Protein AF-A0A9P4ITM5-F1 (afdb_monomer_lite)

Radius of gyration: 19.06 Å; chains: 1; bounding box: 45×44×50 Å

Sequence (297 aa):
MVTRDDIRAIITPAVLDSLFSIRFPCEPDQTPEWRSLSGSPSDANLRRLALPLLQQLSAFGPDPNIFPDLLTVLGSPDQGLFPRHAVALIFLLDQCPRYYYSEGTDARWVSAFFDPLVQRLLDHLLAQPAELQLLGHERWEGFSYSNFLYISSLILTAADHSEDVRRHLDLHDISQERRKEIHAATGIANPFASLIATEGEDPLTFSRWMRAGLPPVADIYEWAYLRLAIVDVHRPVLERFGRYPWRNGSLGRLNSLEEEQFLEESGHFGEVDGETARLIRSDVAEGQWTRLSLLAP

pLDDT: mean 91.0, std 10.02, range [33.72, 98.5]

Structure (mmCIF, N/CA/C/O backbone):
data_AF-A0A9P4ITM5-F1
#
_entry.id   AF-A0A9P4ITM5-F1
#
loop_
_atom_site.group_PDB
_atom_site.id
_atom_site.type_symbol
_atom_site.label_atom_id
_atom_site.label_alt_id
_atom_site.label_comp_id
_atom_site.label_asym_id
_atom_site.label_entity_id
_atom_site.label_seq_id
_atom_site.pdbx_PDB_ins_code
_atom_site.Cartn_x
_atom_site.Cartn_y
_atom_site.Cartn_z
_atom_site.occupancy
_atom_site.B_iso_or_equiv
_atom_site.auth_seq_id
_atom_site.auth_comp_id
_atom_site.auth_asym_id
_atom_site.auth_atom_id
_atom_site.pdbx_PDB_model_num
ATOM 1 N N . MET A 1 1 ? 23.008 -24.089 3.887 1.00 33.72 1 MET A N 1
ATOM 2 C CA . MET A 1 1 ? 22.545 -23.679 2.546 1.00 33.72 1 MET A CA 1
ATOM 3 C C . MET A 1 1 ? 21.038 -23.571 2.628 1.00 33.72 1 MET A C 1
ATOM 5 O O . MET A 1 1 ? 20.391 -24.603 2.704 1.00 33.72 1 MET A O 1
ATOM 9 N N . VAL A 1 2 ? 20.506 -22.353 2.732 1.00 36.97 2 VAL A N 1
ATOM 10 C CA . VAL A 1 2 ? 19.063 -22.106 2.610 1.00 36.97 2 VAL A CA 1
ATOM 11 C C . VAL A 1 2 ? 18.725 -22.401 1.149 1.00 36.97 2 VAL A C 1
ATOM 13 O O . VAL A 1 2 ? 19.300 -21.776 0.256 1.00 36.97 2 VAL A O 1
ATOM 16 N N . THR A 1 3 ? 17.937 -23.443 0.890 1.00 44.41 3 THR A N 1
ATOM 17 C CA . THR A 1 3 ? 17.411 -23.699 -0.454 1.00 44.41 3 THR A CA 1
ATOM 18 C C . THR A 1 3 ? 16.504 -22.534 -0.831 1.00 44.41 3 THR A C 1
ATOM 20 O O . THR A 1 3 ? 15.903 -21.906 0.037 1.00 44.41 3 THR A O 1
ATOM 23 N N . ARG A 1 4 ? 16.388 -22.243 -2.127 1.00 50.91 4 ARG A N 1
ATOM 24 C CA . ARG A 1 4 ? 15.504 -21.203 -2.683 1.00 50.91 4 ARG A CA 1
ATOM 25 C C . ARG A 1 4 ? 14.013 -21.392 -2.340 1.00 50.91 4 ARG A C 1
ATOM 27 O O . ARG A 1 4 ? 13.204 -20.592 -2.779 1.00 50.91 4 ARG A O 1
ATOM 34 N N . ASP A 1 5 ? 13.667 -22.415 -1.562 1.00 56.72 5 ASP A N 1
ATOM 35 C CA . ASP A 1 5 ? 12.339 -23.017 -1.541 1.00 56.72 5 ASP A CA 1
ATOM 36 C C . ASP A 1 5 ? 11.606 -22.866 -0.200 1.00 56.72 5 ASP A C 1
ATOM 38 O O . ASP A 1 5 ? 10.425 -23.193 -0.139 1.00 56.72 5 ASP A O 1
ATOM 42 N N . ASP A 1 6 ? 12.249 -22.377 0.872 1.00 77.50 6 ASP A N 1
ATOM 43 C CA . ASP A 1 6 ? 11.570 -22.234 2.170 1.00 77.50 6 ASP A CA 1
ATOM 44 C C . ASP A 1 6 ? 11.561 -20.793 2.683 1.00 77.50 6 ASP A C 1
ATOM 46 O O . ASP A 1 6 ? 12.459 -20.338 3.397 1.00 77.50 6 ASP A O 1
ATOM 50 N N . ILE A 1 7 ? 10.488 -20.077 2.348 1.00 90.19 7 ILE A N 1
ATOM 51 C CA . ILE A 1 7 ? 10.221 -18.732 2.857 1.00 90.19 7 ILE A CA 1
ATOM 52 C C . ILE A 1 7 ? 10.189 -18.677 4.393 1.00 90.19 7 ILE A C 1
ATOM 54 O O . ILE A 1 7 ? 10.534 -17.639 4.955 1.00 90.19 7 ILE A O 1
ATOM 58 N N . ARG A 1 8 ? 9.882 -19.776 5.097 1.00 91.44 8 ARG A N 1
ATOM 59 C CA . ARG A 1 8 ? 9.877 -19.814 6.572 1.00 91.44 8 ARG A CA 1
ATOM 60 C C . ARG A 1 8 ? 11.271 -19.665 7.173 1.00 91.44 8 ARG A C 1
ATOM 62 O O . ARG A 1 8 ? 11.396 -19.265 8.327 1.00 91.44 8 ARG A O 1
ATOM 69 N N . ALA A 1 9 ? 12.321 -19.966 6.407 1.00 90.50 9 ALA A N 1
ATOM 70 C CA . ALA A 1 9 ? 13.698 -19.716 6.824 1.00 90.50 9 ALA A CA 1
ATOM 71 C C . ALA A 1 9 ? 14.070 -18.223 6.753 1.00 90.50 9 ALA A C 1
ATOM 73 O O . ALA A 1 9 ? 14.986 -17.792 7.450 1.00 90.50 9 ALA A O 1
ATOM 74 N N . ILE A 1 10 ? 13.364 -17.444 5.923 1.00 93.12 10 ILE A N 1
ATOM 75 C CA . ILE A 1 10 ? 13.568 -15.998 5.751 1.00 93.12 10 ILE A CA 1
ATOM 76 C C . ILE A 1 10 ? 12.638 -15.230 6.698 1.00 93.12 10 ILE A C 1
ATOM 78 O O . ILE A 1 10 ? 13.079 -14.369 7.456 1.00 93.12 10 ILE A O 1
ATOM 82 N N . ILE A 1 11 ? 11.347 -15.563 6.672 1.00 95.75 11 ILE A N 1
ATOM 83 C CA . ILE A 1 11 ? 10.289 -14.915 7.443 1.00 95.75 11 ILE A CA 1
ATOM 84 C C . ILE A 1 11 ? 9.839 -15.868 8.548 1.00 95.75 11 ILE A C 1
ATOM 86 O O . ILE A 1 11 ? 9.076 -16.805 8.323 1.00 95.75 11 ILE A O 1
ATOM 90 N N . THR A 1 12 ? 10.330 -15.614 9.759 1.00 95.19 12 THR A N 1
ATOM 91 C CA . THR A 1 12 ? 9.960 -16.367 10.964 1.00 95.19 12 THR A CA 1
ATOM 92 C C . THR A 1 12 ? 8.922 -15.601 11.790 1.00 95.19 12 THR A C 1
ATOM 94 O O . THR A 1 12 ? 8.859 -14.373 11.688 1.00 95.19 12 THR A O 1
ATOM 97 N N . PRO A 1 13 ? 8.172 -16.270 12.686 1.00 94.44 13 PRO A N 1
ATOM 98 C CA . PRO A 1 13 ? 7.283 -15.583 13.626 1.00 94.44 13 PRO A CA 1
ATOM 99 C C . PRO A 1 13 ? 7.985 -14.481 14.432 1.00 94.44 13 PRO A C 1
ATOM 101 O O . PRO A 1 13 ? 7.462 -13.381 14.552 1.00 94.44 13 PRO A O 1
ATOM 104 N N . ALA A 1 14 ? 9.222 -14.721 14.883 1.00 95.25 14 ALA A N 1
ATOM 105 C CA . ALA A 1 14 ? 10.003 -13.728 15.625 1.00 95.25 14 ALA A CA 1
ATOM 106 C C . ALA A 1 14 ? 10.360 -12.484 14.783 1.00 95.25 14 ALA A C 1
ATOM 108 O O . ALA A 1 14 ? 10.422 -11.369 15.306 1.00 95.25 14 ALA A O 1
ATOM 109 N N . VAL A 1 15 ? 10.591 -12.663 13.476 1.00 95.75 15 VAL A N 1
ATOM 110 C CA . VAL A 1 15 ? 10.811 -11.551 12.536 1.00 95.75 15 VAL A CA 1
ATOM 111 C C . VAL A 1 15 ? 9.533 -10.734 12.367 1.00 95.75 15 VAL A C 1
ATOM 113 O O . VAL A 1 15 ? 9.596 -9.507 12.406 1.00 95.75 15 VAL A O 1
ATOM 116 N N . LEU A 1 16 ? 8.382 -11.397 12.224 1.00 96.00 16 LEU A N 1
ATOM 117 C CA . LEU A 1 16 ? 7.084 -10.731 12.104 1.00 96.00 16 LEU A CA 1
ATOM 118 C C . LEU A 1 16 ? 6.714 -9.976 13.386 1.00 96.00 16 LEU A C 1
ATOM 120 O O . LEU A 1 16 ? 6.288 -8.827 13.296 1.00 96.00 16 LEU A O 1
ATOM 124 N N . ASP A 1 17 ? 6.958 -10.559 14.562 1.00 93.69 17 ASP A N 1
ATOM 125 C CA . ASP A 1 17 ? 6.784 -9.872 15.848 1.00 93.69 17 ASP A CA 1
ATOM 126 C C . ASP A 1 17 ? 7.667 -8.621 15.932 1.00 93.69 17 ASP A C 1
ATOM 128 O O . ASP A 1 17 ? 7.187 -7.545 16.281 1.00 93.69 17 ASP A O 1
ATOM 132 N N . SER A 1 18 ? 8.941 -8.728 15.541 1.00 94.00 18 SER A N 1
ATOM 133 C CA . SER A 1 18 ? 9.874 -7.594 15.556 1.00 94.00 18 SER A CA 1
ATOM 134 C C . SER A 1 18 ? 9.448 -6.479 14.594 1.00 94.00 18 SER A C 1
ATOM 136 O O . SER A 1 18 ? 9.465 -5.308 14.968 1.00 94.00 18 SER A O 1
ATOM 138 N N . LEU A 1 19 ? 9.035 -6.823 13.368 1.00 93.25 19 LEU A N 1
ATOM 139 C CA . LEU A 1 19 ? 8.509 -5.862 12.391 1.00 93.25 19 LEU A CA 1
ATOM 140 C C . LEU A 1 19 ? 7.245 -5.175 12.910 1.00 93.25 19 LEU A C 1
ATOM 142 O O . LEU A 1 19 ? 7.120 -3.954 12.793 1.00 93.25 19 LEU A O 1
ATOM 146 N N . PHE A 1 20 ? 6.335 -5.947 13.513 1.00 91.50 20 PHE A N 1
ATOM 147 C CA . PHE A 1 20 ? 5.126 -5.406 14.116 1.00 91.50 20 PHE A CA 1
ATOM 148 C C . PHE A 1 20 ? 5.476 -4.426 15.240 1.00 91.50 20 PHE A C 1
ATOM 150 O O . PHE A 1 20 ? 5.041 -3.282 15.201 1.00 91.50 20 PHE A O 1
ATOM 157 N N . SER A 1 21 ? 6.320 -4.815 16.196 1.00 89.38 21 SER A N 1
ATOM 158 C CA . SER A 1 21 ? 6.706 -3.950 17.317 1.00 89.38 21 SER A CA 1
ATOM 159 C C . SER A 1 21 ? 7.432 -2.675 16.883 1.00 89.38 21 SER A C 1
ATOM 161 O O . SER A 1 21 ? 7.244 -1.635 17.505 1.00 89.38 21 SER A O 1
ATOM 163 N N . ILE A 1 22 ? 8.236 -2.722 15.815 1.00 86.88 22 ILE A N 1
ATOM 164 C CA . ILE A 1 22 ? 8.907 -1.530 15.276 1.00 86.88 22 ILE A CA 1
ATOM 165 C C . ILE A 1 22 ? 7.891 -0.563 14.654 1.00 86.88 22 ILE A C 1
ATOM 167 O O . ILE A 1 22 ? 7.964 0.642 14.884 1.00 86.88 22 ILE A O 1
ATOM 171 N N . ARG A 1 23 ? 6.939 -1.066 13.854 1.00 82.81 23 ARG A N 1
ATOM 172 C CA . ARG A 1 23 ? 5.987 -0.204 13.129 1.00 82.81 23 ARG A CA 1
ATOM 173 C C . ARG A 1 23 ? 4.777 0.220 13.966 1.00 82.81 23 ARG A C 1
ATOM 175 O O . ARG A 1 23 ? 4.198 1.282 13.718 1.00 82.81 23 ARG A O 1
ATOM 182 N N . PHE A 1 24 ? 4.414 -0.597 14.945 1.00 80.62 24 PHE A N 1
ATOM 183 C CA . PHE A 1 24 ? 3.277 -0.423 15.842 1.00 80.62 24 PHE A CA 1
ATOM 184 C C . PHE A 1 24 ? 3.758 -0.462 17.302 1.00 80.62 24 PHE A C 1
ATOM 186 O O . PHE A 1 24 ? 3.374 -1.360 18.049 1.00 80.62 24 PHE A O 1
ATOM 193 N N . PRO A 1 25 ? 4.616 0.490 17.727 1.00 67.50 25 PRO A N 1
ATOM 194 C CA . PRO A 1 25 ? 5.183 0.497 19.076 1.00 67.50 25 PRO A CA 1
ATOM 195 C C . PRO A 1 25 ? 4.186 0.964 20.145 1.00 67.50 25 PRO A C 1
ATOM 197 O O . PRO A 1 25 ? 4.530 1.004 21.323 1.00 67.50 25 PRO A O 1
ATOM 200 N N . CYS A 1 26 ? 2.983 1.387 19.745 1.00 66.00 26 CYS A N 1
ATOM 201 C CA . CYS A 1 26 ? 1.946 1.809 20.673 1.00 66.00 26 CYS A CA 1
ATOM 202 C C . CYS A 1 26 ? 1.328 0.590 21.351 1.00 66.00 26 CYS A C 1
ATOM 204 O O . CYS A 1 26 ? 1.018 -0.416 20.707 1.00 66.00 26 CYS A O 1
ATOM 206 N N . GLU A 1 27 ? 1.121 0.711 22.660 1.00 73.06 27 GLU A N 1
ATOM 207 C CA . GLU A 1 27 ? 0.335 -0.277 23.384 1.00 73.06 27 GLU A CA 1
ATOM 208 C C . GLU A 1 27 ? -1.082 -0.338 22.792 1.00 73.06 27 GLU A C 1
ATOM 210 O O . GLU A 1 27 ? -1.586 0.675 22.285 1.00 73.06 27 GLU A O 1
ATOM 215 N N . PRO A 1 28 ? -1.751 -1.502 22.843 1.00 75.69 28 PRO A N 1
ATOM 216 C CA . PRO A 1 28 ? -3.074 -1.674 22.255 1.00 75.69 28 PRO A CA 1
ATOM 217 C C . PRO A 1 28 ? -4.111 -0.627 22.696 1.00 75.69 28 PRO A C 1
ATOM 219 O O . PRO A 1 28 ? -5.009 -0.312 21.925 1.00 75.69 28 PRO A O 1
ATOM 222 N N . ASP A 1 29 ? -3.981 -0.015 23.870 1.00 73.00 29 ASP A N 1
ATOM 223 C CA . ASP A 1 29 ? -4.877 1.023 24.393 1.00 73.00 29 ASP A CA 1
ATOM 224 C C . ASP A 1 29 ? -4.442 2.471 24.082 1.00 73.00 29 ASP A C 1
ATOM 226 O O . ASP A 1 29 ? -5.226 3.408 24.256 1.00 73.00 29 ASP A O 1
ATOM 230 N N . GLN A 1 30 ? -3.223 2.681 23.585 1.00 76.69 30 GLN A N 1
ATOM 231 C CA . GLN A 1 30 ? -2.688 4.006 23.279 1.00 76.69 30 GLN A CA 1
ATOM 232 C C . GLN A 1 30 ? -3.152 4.505 21.910 1.00 76.69 30 GLN A C 1
ATOM 234 O O . GLN A 1 30 ? -3.325 3.743 20.966 1.00 76.69 30 GLN A O 1
ATOM 239 N N . THR A 1 31 ? -3.342 5.817 21.777 1.00 76.12 31 THR A N 1
ATOM 240 C CA . THR A 1 31 ? -3.615 6.414 20.463 1.00 76.12 31 THR A CA 1
ATOM 241 C C . THR A 1 31 ? -2.306 6.529 19.678 1.00 76.12 31 THR A C 1
ATOM 243 O O . THR A 1 31 ? -1.364 7.123 20.210 1.00 76.12 31 THR A O 1
ATOM 246 N N . PRO A 1 32 ? -2.227 6.015 18.434 1.00 78.62 32 PRO A N 1
ATOM 247 C CA . PRO A 1 32 ? -1.050 6.184 17.591 1.00 78.62 32 PRO A CA 1
ATOM 248 C C . PRO A 1 32 ? -0.672 7.655 17.432 1.00 78.62 32 PRO A C 1
ATOM 250 O O . PRO A 1 32 ? -1.536 8.524 17.276 1.00 78.62 32 PRO A O 1
ATOM 253 N N . GLU A 1 33 ? 0.627 7.943 17.401 1.00 75.88 33 GLU A N 1
ATOM 254 C CA . GLU A 1 33 ? 1.103 9.278 17.065 1.00 75.88 33 GLU A CA 1
ATOM 255 C C . GLU A 1 33 ? 0.886 9.534 15.565 1.00 75.88 33 GLU A C 1
ATOM 257 O O . GLU A 1 33 ? 1.721 9.218 14.725 1.00 75.88 33 GLU A O 1
ATOM 262 N N . TRP A 1 34 ? -0.258 10.120 15.212 1.00 65.00 34 TRP A N 1
ATOM 263 C CA . TRP A 1 34 ? -0.684 10.265 13.815 1.00 65.00 34 TRP A CA 1
ATOM 264 C C . TRP A 1 34 ? 0.307 11.046 12.929 1.00 65.00 34 TRP A C 1
ATOM 266 O O . TRP A 1 34 ? 0.383 10.814 11.722 1.00 65.00 34 TRP A O 1
ATOM 276 N N . ARG A 1 35 ? 1.106 11.943 13.526 1.00 59.81 35 ARG A N 1
ATOM 277 C CA . ARG A 1 35 ? 2.101 12.776 12.826 1.00 59.81 35 ARG A CA 1
ATOM 278 C C . ARG A 1 35 ? 3.305 11.991 12.311 1.00 59.81 35 ARG A C 1
ATOM 280 O O . ARG A 1 35 ? 3.923 12.423 11.343 1.00 59.81 35 ARG A O 1
ATOM 287 N N . SER A 1 36 ? 3.637 10.856 12.921 1.00 59.16 36 SER A N 1
ATOM 288 C CA . SER A 1 36 ? 4.754 10.004 12.494 1.00 59.16 36 SER A CA 1
ATOM 289 C C . SER A 1 36 ? 4.329 8.920 11.492 1.00 59.16 36 SER A C 1
ATOM 291 O O . SER A 1 36 ? 5.162 8.157 11.005 1.00 59.16 36 SER A O 1
ATOM 293 N N . LEU A 1 37 ? 3.043 8.866 11.115 1.00 59.66 37 LEU A N 1
ATOM 294 C CA . LEU A 1 37 ? 2.495 7.806 10.260 1.00 59.66 37 LEU A CA 1
ATOM 295 C C . LEU A 1 37 ? 2.725 8.012 8.758 1.00 59.66 37 LEU A C 1
ATOM 297 O O . LEU A 1 37 ? 2.672 7.030 8.018 1.00 59.66 37 LEU A O 1
ATOM 301 N N . SER A 1 38 ? 2.987 9.246 8.317 1.00 54.69 38 SER A N 1
ATOM 302 C CA . SER A 1 38 ? 3.183 9.621 6.907 1.00 54.69 38 SER A CA 1
ATOM 303 C C . SER A 1 38 ? 4.651 9.734 6.476 1.00 54.69 38 SER A C 1
ATOM 305 O O . SER A 1 38 ? 4.919 10.049 5.319 1.00 54.69 38 SER A O 1
ATOM 307 N N . GLY A 1 39 ? 5.605 9.519 7.387 1.00 57.72 39 GLY A N 1
ATOM 308 C CA . GLY A 1 39 ? 7.037 9.589 7.093 1.00 57.72 39 GLY A CA 1
ATOM 309 C C . GLY A 1 39 ? 7.653 8.222 6.803 1.00 57.72 39 GLY A C 1
ATOM 310 O O . GLY A 1 39 ? 7.243 7.218 7.384 1.00 57.72 39 GLY A O 1
ATOM 311 N N . SER A 1 40 ? 8.685 8.191 5.952 1.00 60.09 40 SER A N 1
ATOM 312 C CA . SER A 1 40 ? 9.623 7.064 5.947 1.00 60.09 40 SER A CA 1
ATOM 313 C C . SER A 1 40 ? 10.266 6.984 7.333 1.00 60.09 40 SER A C 1
ATOM 315 O O . SER A 1 40 ? 10.806 7.998 7.794 1.00 60.09 40 SER A O 1
ATOM 317 N N . PRO A 1 41 ? 10.210 5.839 8.032 1.00 60.00 41 PRO A N 1
ATOM 318 C CA . PRO A 1 41 ? 10.902 5.708 9.295 1.00 60.00 41 PRO A CA 1
ATOM 319 C C . PRO A 1 41 ? 12.396 5.914 9.038 1.00 60.00 41 PRO A C 1
ATOM 321 O O . PRO A 1 41 ? 13.040 5.094 8.385 1.00 60.00 41 PRO A O 1
ATOM 324 N N . SER A 1 42 ? 12.991 6.953 9.628 1.00 63.72 42 SER A N 1
ATOM 325 C CA . SER A 1 42 ? 14.452 7.060 9.783 1.00 63.72 42 SER A CA 1
ATOM 326 C C . SER A 1 42 ? 14.998 6.030 10.789 1.00 63.72 42 SER A C 1
ATOM 328 O O . SER A 1 42 ? 16.117 6.152 11.289 1.00 63.72 42 SER A O 1
ATOM 330 N N . ASP A 1 43 ? 14.198 5.006 11.092 1.00 78.88 43 ASP A N 1
ATOM 331 C CA . ASP A 1 43 ? 14.460 3.981 12.075 1.00 78.88 43 ASP A CA 1
ATOM 332 C C . ASP A 1 43 ? 15.540 3.024 11.559 1.00 78.88 43 ASP A C 1
ATOM 334 O O . ASP A 1 43 ? 15.320 2.163 10.700 1.00 78.88 43 ASP A O 1
ATOM 338 N N . ALA A 1 44 ? 16.738 3.176 12.119 1.00 86.50 44 ALA A N 1
ATOM 339 C CA . ALA A 1 44 ? 17.876 2.315 11.839 1.00 86.50 44 ALA A CA 1
ATOM 340 C C . ALA A 1 44 ? 17.612 0.839 12.195 1.00 86.50 44 ALA A C 1
ATOM 342 O O . ALA A 1 44 ? 18.226 -0.047 11.605 1.00 86.50 44 ALA A O 1
ATOM 343 N N . ASN A 1 45 ? 16.714 0.544 13.141 1.00 88.88 45 ASN A N 1
ATOM 344 C CA . ASN A 1 45 ? 16.328 -0.829 13.463 1.00 88.88 45 ASN A CA 1
ATOM 345 C C . ASN A 1 45 ? 15.426 -1.414 12.382 1.00 88.88 45 ASN A C 1
ATOM 347 O O . ASN A 1 45 ? 15.657 -2.556 11.980 1.00 88.88 45 ASN A O 1
ATOM 351 N N . LEU A 1 46 ? 14.464 -0.635 11.865 1.00 90.94 46 LEU A N 1
ATOM 352 C CA . LEU A 1 46 ? 13.654 -1.077 10.729 1.00 90.94 46 LEU A CA 1
ATOM 353 C C . LEU A 1 46 ? 14.546 -1.371 9.529 1.00 90.94 46 LEU A C 1
ATOM 355 O O . LEU A 1 46 ? 14.438 -2.439 8.937 1.00 90.94 46 LEU A O 1
ATOM 359 N N . ARG A 1 47 ? 15.462 -0.455 9.209 1.00 91.44 47 ARG A N 1
ATOM 360 C CA . ARG A 1 47 ? 16.392 -0.619 8.090 1.00 91.44 47 ARG A CA 1
ATOM 361 C C . ARG A 1 47 ? 17.242 -1.884 8.243 1.00 91.44 47 ARG A C 1
ATOM 363 O O . ARG A 1 47 ? 17.305 -2.691 7.313 1.00 91.44 47 ARG A O 1
ATOM 370 N N . ARG A 1 48 ? 17.816 -2.100 9.433 1.00 92.75 48 ARG A N 1
ATOM 371 C CA . ARG A 1 48 ? 18.641 -3.277 9.743 1.00 92.75 48 ARG A CA 1
ATOM 372 C C . ARG A 1 48 ? 17.873 -4.590 9.629 1.00 92.75 48 ARG A C 1
ATOM 374 O O . ARG A 1 48 ? 18.459 -5.598 9.243 1.00 92.75 48 ARG A O 1
ATOM 381 N N . LEU A 1 49 ? 16.588 -4.580 9.977 1.00 94.38 49 LEU A N 1
ATOM 382 C CA . LEU A 1 49 ? 15.734 -5.759 9.918 1.00 94.38 49 LEU A CA 1
ATOM 383 C C . LEU A 1 49 ? 15.187 -6.007 8.506 1.00 94.38 49 LEU A C 1
ATOM 385 O O . LEU A 1 49 ? 15.276 -7.124 8.010 1.00 94.38 49 LEU A O 1
ATOM 389 N N . ALA A 1 50 ? 14.638 -4.985 7.850 1.00 94.94 50 ALA A N 1
ATOM 390 C CA . ALA A 1 50 ? 13.900 -5.122 6.599 1.00 94.94 50 ALA A CA 1
ATOM 391 C C . ALA A 1 50 ? 14.811 -5.329 5.380 1.00 94.94 50 ALA A C 1
ATOM 393 O O . ALA A 1 50 ? 14.517 -6.194 4.558 1.00 94.94 50 ALA A O 1
ATOM 394 N N . LEU A 1 51 ? 15.927 -4.595 5.253 1.00 94.19 51 LEU A N 1
ATOM 395 C CA . LEU A 1 51 ? 16.773 -4.669 4.051 1.00 94.19 51 LEU A CA 1
ATOM 396 C C . LEU A 1 51 ? 17.282 -6.092 3.747 1.00 94.19 51 LEU A C 1
ATOM 398 O O . LEU A 1 51 ? 17.098 -6.543 2.612 1.00 94.19 51 LEU A O 1
ATOM 402 N N . PRO A 1 52 ? 17.850 -6.849 4.711 1.00 94.75 52 PRO A N 1
ATOM 403 C CA . PRO A 1 52 ? 18.290 -8.217 4.442 1.00 94.75 52 PRO A CA 1
ATOM 404 C C . PRO A 1 52 ? 17.142 -9.155 4.053 1.00 94.75 52 PRO A C 1
ATOM 406 O O . PRO A 1 52 ? 17.361 -10.106 3.303 1.00 94.75 52 PRO A O 1
ATOM 409 N N . LEU A 1 53 ? 15.927 -8.915 4.557 1.00 95.94 53 LEU A N 1
ATOM 410 C CA . LEU A 1 53 ? 14.746 -9.714 4.223 1.00 95.94 53 LEU A CA 1
ATOM 411 C C . LEU A 1 53 ? 14.286 -9.430 2.793 1.00 95.94 53 LEU A C 1
ATOM 413 O O . LEU A 1 53 ? 14.097 -10.369 2.027 1.00 95.94 53 LEU A O 1
ATOM 417 N N . LEU A 1 54 ? 14.184 -8.155 2.406 1.00 96.19 54 LEU A N 1
ATOM 418 C CA . LEU A 1 54 ? 13.839 -7.750 1.039 1.00 96.19 54 LEU A CA 1
ATOM 419 C C . LEU A 1 54 ? 14.834 -8.315 0.017 1.00 96.19 54 LEU A C 1
ATOM 421 O O . LEU A 1 54 ? 14.431 -8.860 -1.008 1.00 96.19 54 LEU A O 1
ATOM 425 N N . GLN A 1 55 ? 16.132 -8.260 0.324 1.00 93.75 55 GLN A N 1
ATOM 426 C CA . GLN A 1 55 ? 17.180 -8.825 -0.529 1.00 93.75 55 GLN A CA 1
ATOM 427 C C . GLN A 1 55 ? 17.057 -10.348 -0.661 1.00 93.75 55 GLN A C 1
ATOM 429 O O . GLN A 1 55 ? 17.169 -10.874 -1.768 1.00 93.75 55 GLN A O 1
ATOM 434 N N . GLN A 1 56 ? 16.774 -11.065 0.428 1.00 93.19 56 GLN A N 1
ATOM 435 C CA . GLN A 1 56 ? 16.539 -12.512 0.374 1.00 93.19 56 GLN A CA 1
ATOM 436 C C . GLN A 1 56 ? 15.267 -12.865 -0.407 1.00 93.19 56 GLN A C 1
ATOM 438 O O . GLN A 1 56 ? 15.300 -13.775 -1.230 1.00 93.19 56 GLN A O 1
ATOM 443 N N . LEU A 1 57 ? 14.173 -12.119 -0.218 1.00 94.06 57 LEU A N 1
ATOM 444 C CA . LEU A 1 57 ? 12.928 -12.301 -0.972 1.00 94.06 57 LEU A CA 1
ATOM 445 C C . LEU A 1 57 ? 13.123 -12.028 -2.471 1.00 94.06 57 LEU A C 1
ATOM 447 O O . LEU A 1 57 ? 12.600 -12.759 -3.305 1.00 94.06 57 LEU A O 1
ATOM 451 N N . SER A 1 58 ? 13.950 -11.049 -2.839 1.00 92.31 58 SER A N 1
ATOM 452 C CA . SER A 1 58 ? 14.261 -10.769 -4.248 1.00 92.31 58 SER A CA 1
ATOM 453 C C . SER A 1 58 ? 14.909 -11.962 -4.978 1.00 92.31 58 SER A C 1
ATOM 455 O O . SER A 1 58 ? 14.831 -12.068 -6.202 1.00 92.31 58 SER A O 1
ATOM 457 N N . ALA A 1 59 ? 15.504 -12.916 -4.247 1.00 89.88 59 ALA A N 1
ATOM 458 C CA . ALA A 1 59 ? 16.161 -14.087 -4.828 1.00 89.88 59 ALA A CA 1
ATOM 459 C C . ALA A 1 59 ? 15.193 -15.113 -5.453 1.00 89.88 59 ALA A C 1
ATOM 461 O O . ALA A 1 59 ? 15.659 -15.955 -6.239 1.00 89.88 59 ALA A O 1
ATOM 462 N N . PHE A 1 60 ? 13.892 -15.035 -5.129 1.00 88.88 60 PHE A N 1
ATOM 463 C CA . PHE A 1 60 ? 12.826 -15.797 -5.797 1.00 88.88 60 PHE A CA 1
ATOM 464 C C . PHE A 1 60 ? 12.632 -15.339 -7.250 1.00 88.88 60 PHE A C 1
ATOM 466 O O . PHE A 1 60 ? 12.298 -16.151 -8.106 1.00 88.88 60 PHE A O 1
ATOM 473 N N . GLY A 1 61 ? 12.953 -14.079 -7.556 1.00 86.56 61 GLY A N 1
ATOM 474 C CA . GLY A 1 61 ? 12.832 -13.514 -8.897 1.00 86.56 61 GLY A CA 1
ATOM 475 C C . GLY A 1 61 ? 11.402 -13.092 -9.259 1.00 86.56 61 GLY A C 1
ATOM 476 O O . GLY A 1 61 ? 10.466 -13.330 -8.503 1.00 86.56 61 GLY A O 1
ATOM 477 N N . PRO A 1 62 ? 11.226 -12.435 -10.416 1.00 86.31 62 PRO A N 1
ATOM 478 C CA . PRO A 1 62 ? 9.991 -11.735 -10.768 1.00 86.31 62 PRO A CA 1
ATOM 479 C C . PRO A 1 62 ? 8.875 -12.629 -11.327 1.00 86.31 62 PRO A C 1
ATOM 481 O O . PRO A 1 62 ? 7.790 -12.117 -11.573 1.00 86.31 62 PRO A O 1
ATOM 484 N N . ASP A 1 63 ? 9.113 -13.924 -11.572 1.00 87.69 63 ASP A N 1
ATOM 485 C CA . ASP A 1 63 ? 8.102 -14.808 -12.169 1.00 87.69 63 ASP A CA 1
ATOM 486 C C . ASP A 1 63 ? 6.983 -15.119 -11.151 1.00 87.69 63 ASP A C 1
ATOM 488 O O . ASP A 1 63 ? 7.229 -15.805 -10.153 1.00 87.69 63 ASP A O 1
ATOM 492 N N . PRO A 1 64 ? 5.735 -14.668 -11.392 1.00 84.62 64 PRO A N 1
ATOM 493 C CA . PRO A 1 64 ? 4.633 -14.874 -10.457 1.00 84.62 64 PRO A CA 1
ATOM 494 C C . PRO A 1 64 ? 4.311 -16.350 -10.199 1.00 84.62 64 PRO A C 1
ATOM 496 O O . PRO A 1 64 ? 3.741 -16.677 -9.158 1.00 84.62 64 PRO A O 1
ATOM 499 N N . ASN A 1 65 ? 4.670 -17.257 -11.114 1.00 86.50 65 ASN A N 1
ATOM 500 C CA . ASN A 1 65 ? 4.400 -18.690 -10.970 1.00 86.50 65 ASN A CA 1
ATOM 501 C C . ASN A 1 65 ? 5.287 -19.36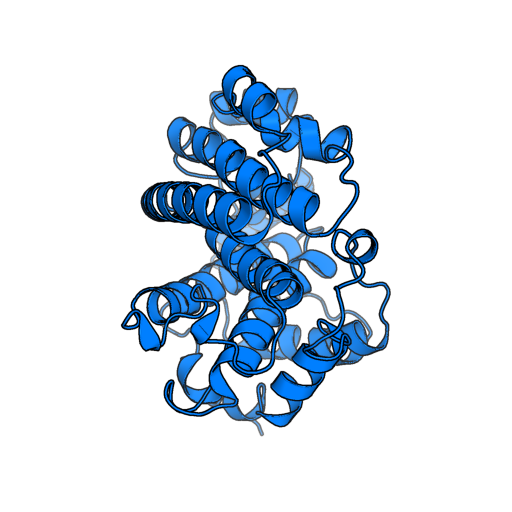6 -9.919 1.00 86.50 65 ASN A C 1
ATOM 503 O O . ASN A 1 65 ? 4.941 -20.442 -9.434 1.00 86.50 65 ASN A O 1
ATOM 507 N N . ILE A 1 66 ? 6.408 -18.739 -9.559 1.00 85.38 66 ILE A N 1
ATOM 508 C CA . ILE A 1 66 ? 7.364 -19.244 -8.564 1.00 85.38 66 ILE A CA 1
ATOM 509 C C . ILE A 1 66 ? 7.391 -18.392 -7.294 1.00 85.38 66 ILE A C 1
ATOM 511 O O . ILE A 1 66 ? 8.267 -18.572 -6.447 1.00 85.38 66 ILE A O 1
ATOM 515 N N . PHE A 1 67 ? 6.448 -17.456 -7.147 1.00 89.06 67 PHE A N 1
ATOM 516 C CA . PHE A 1 67 ? 6.325 -16.693 -5.912 1.00 89.06 67 PHE A CA 1
ATOM 517 C C . PHE A 1 67 ? 6.103 -17.630 -4.723 1.00 89.06 67 PHE A C 1
ATOM 519 O O . PHE A 1 67 ? 5.308 -18.572 -4.825 1.00 89.06 67 PHE A O 1
ATOM 526 N N . PRO A 1 68 ? 6.770 -17.365 -3.589 1.00 89.06 68 PRO A N 1
ATOM 527 C CA . PRO A 1 68 ? 6.582 -18.170 -2.398 1.00 89.06 68 PRO A CA 1
ATOM 528 C C . PRO A 1 68 ? 5.146 -18.040 -1.883 1.00 89.06 68 PRO A C 1
ATOM 530 O O . PRO A 1 68 ? 4.550 -16.961 -1.922 1.00 89.06 68 PRO A O 1
ATOM 533 N N . ASP A 1 69 ? 4.607 -19.133 -1.346 1.00 89.44 69 ASP A N 1
ATOM 534 C CA . ASP A 1 69 ? 3.325 -19.096 -0.649 1.00 89.44 69 ASP A CA 1
ATOM 535 C C . ASP A 1 69 ? 3.486 -18.404 0.711 1.00 89.44 69 ASP A C 1
ATOM 537 O O . ASP A 1 69 ? 3.963 -18.988 1.690 1.00 89.44 69 ASP A O 1
ATOM 541 N N . LEU A 1 70 ? 3.076 -17.138 0.760 1.00 92.81 70 LEU A N 1
ATOM 542 C CA . LEU A 1 70 ? 3.154 -16.286 1.942 1.00 92.81 70 LEU A CA 1
ATOM 543 C C . LEU A 1 70 ? 2.279 -16.779 3.102 1.00 92.81 70 LEU A C 1
ATOM 545 O O . LEU A 1 70 ? 2.597 -16.494 4.254 1.00 92.81 70 LEU A O 1
ATOM 549 N N . LEU A 1 71 ? 1.215 -17.548 2.845 1.00 91.44 71 LEU A N 1
ATOM 550 C CA . LEU A 1 71 ? 0.350 -18.059 3.915 1.00 91.44 71 LEU A CA 1
ATOM 551 C C . LEU A 1 71 ? 1.084 -19.060 4.808 1.00 91.44 71 LEU A C 1
ATOM 553 O O . LEU A 1 71 ? 0.773 -19.200 5.991 1.00 91.44 71 LEU A O 1
ATOM 557 N N . THR A 1 72 ? 2.117 -19.713 4.272 1.00 91.38 72 THR A N 1
ATOM 558 C CA . THR A 1 72 ? 2.903 -20.705 5.008 1.00 91.38 72 THR A CA 1
ATOM 559 C C . THR A 1 72 ? 3.634 -20.128 6.223 1.00 91.38 72 THR A C 1
ATOM 561 O O . THR A 1 72 ? 4.014 -20.921 7.090 1.00 91.38 72 THR A O 1
ATOM 564 N N . VAL A 1 73 ? 3.824 -18.803 6.305 1.00 92.38 73 VAL A N 1
ATOM 565 C CA . VAL A 1 73 ? 4.541 -18.121 7.402 1.00 92.38 73 VAL A CA 1
ATOM 566 C C . VAL A 1 73 ? 3.619 -17.480 8.445 1.00 92.38 73 VAL A C 1
ATOM 568 O O . VAL A 1 73 ? 4.100 -17.087 9.503 1.00 92.38 73 VAL A O 1
ATOM 571 N N . LEU A 1 74 ? 2.312 -17.383 8.171 1.00 91.25 74 LEU A N 1
ATOM 572 C CA . LEU A 1 74 ? 1.342 -16.694 9.036 1.00 91.25 74 LEU A CA 1
ATOM 573 C C . LEU A 1 74 ? 0.672 -17.612 10.068 1.00 91.25 74 LEU A C 1
ATOM 575 O O . LEU A 1 74 ? 0.042 -17.127 11.006 1.00 91.25 74 LEU A O 1
ATOM 579 N N . GLY A 1 75 ? 0.802 -18.932 9.913 1.00 83.56 75 GLY A N 1
ATOM 580 C CA . GLY A 1 75 ? 0.051 -19.892 10.723 1.00 83.56 75 GLY A CA 1
ATOM 581 C C . GLY A 1 75 ? -1.425 -19.949 10.321 1.00 83.56 75 GLY A C 1
ATOM 582 O O . GLY A 1 75 ? -1.786 -19.622 9.191 1.00 83.56 75 GLY A O 1
ATOM 583 N N . SER A 1 76 ? -2.280 -20.416 11.232 1.00 86.81 76 SER A N 1
ATOM 584 C CA . SER A 1 76 ? -3.713 -20.565 10.954 1.00 86.81 76 SER A CA 1
ATOM 585 C C . SER A 1 76 ? -4.475 -19.262 11.247 1.00 86.81 76 SER A C 1
ATOM 587 O O . SER A 1 76 ? -4.199 -18.638 12.274 1.00 86.81 76 SER A O 1
ATOM 589 N N . PRO A 1 77 ? -5.451 -18.849 10.409 1.00 86.69 77 PRO A N 1
ATOM 590 C CA . PRO A 1 77 ? -6.229 -17.629 10.630 1.00 86.69 77 PRO A CA 1
ATOM 591 C C . PRO A 1 77 ? -6.964 -17.561 11.972 1.00 86.69 77 PRO A C 1
ATOM 593 O O . PRO A 1 77 ? -7.232 -16.478 12.461 1.00 86.69 77 PRO A O 1
ATOM 596 N N . ASP A 1 78 ? -7.287 -18.669 12.623 1.00 83.56 78 ASP A N 1
ATOM 597 C CA . ASP A 1 78 ? -7.942 -18.675 13.939 1.00 83.56 78 ASP A CA 1
ATOM 598 C C . ASP A 1 78 ? -6.980 -18.412 15.118 1.00 83.56 78 ASP A C 1
ATOM 600 O O . ASP A 1 78 ? -7.423 -18.218 16.249 1.00 83.56 78 ASP A O 1
ATOM 604 N N . GLN A 1 79 ? -5.666 -18.361 14.880 1.00 84.06 79 GLN A N 1
ATOM 605 C CA . GLN A 1 79 ? -4.669 -18.115 15.924 1.00 84.06 79 GLN A CA 1
ATOM 606 C C . GLN A 1 79 ? -4.542 -16.621 16.262 1.00 84.06 79 GLN A C 1
ATOM 608 O O . GLN A 1 79 ? -4.495 -15.767 15.380 1.00 84.06 79 GLN A O 1
ATOM 613 N N . GLY A 1 80 ? -4.391 -16.297 17.552 1.00 80.75 80 GLY A N 1
ATOM 614 C CA . GLY A 1 80 ? -4.385 -14.906 18.037 1.00 80.75 80 GLY A CA 1
ATOM 615 C C . GLY A 1 80 ? -3.244 -14.016 17.516 1.00 80.75 80 GLY A C 1
ATOM 616 O O . GLY A 1 80 ? -3.392 -12.799 17.479 1.00 80.75 80 GLY A O 1
ATOM 617 N N . LEU A 1 81 ? -2.116 -14.590 17.077 1.00 88.50 81 LEU A N 1
ATOM 618 C CA . LEU A 1 81 ? -1.003 -13.818 16.498 1.00 88.50 81 LEU A CA 1
ATOM 619 C C . LEU A 1 81 ? -1.192 -13.501 15.008 1.00 88.50 81 LEU A C 1
ATOM 621 O O . LEU A 1 81 ? -0.538 -12.591 14.494 1.00 88.50 81 LEU A O 1
ATOM 625 N N . PHE A 1 82 ? -2.099 -14.206 14.324 1.00 93.75 82 PHE A N 1
ATOM 626 C CA . PHE A 1 82 ? -2.268 -14.112 12.877 1.00 93.75 82 PHE A CA 1
ATOM 627 C C . PHE A 1 82 ? -2.502 -12.674 12.381 1.00 93.75 82 PHE A C 1
ATOM 629 O O . PHE A 1 82 ? -1.803 -12.270 11.452 1.00 93.75 82 PHE A O 1
ATOM 636 N N . PRO A 1 83 ? -3.397 -11.849 12.977 1.00 94.12 83 PRO A N 1
ATOM 637 C CA . PRO A 1 83 ? -3.619 -10.483 12.492 1.00 94.12 83 PRO A CA 1
ATOM 638 C C . PRO A 1 83 ? -2.350 -9.628 12.502 1.00 94.12 83 PRO A C 1
ATOM 640 O O . PRO A 1 83 ? -2.033 -8.961 11.515 1.00 94.12 83 PRO A O 1
ATOM 643 N N . ARG A 1 84 ? -1.580 -9.703 13.596 1.00 93.12 84 ARG A N 1
ATOM 644 C CA . ARG A 1 84 ? -0.324 -8.959 13.760 1.00 93.12 84 ARG A CA 1
ATOM 645 C C . ARG A 1 84 ? 0.709 -9.393 12.728 1.00 93.12 84 ARG A C 1
ATOM 647 O O . ARG A 1 84 ? 1.311 -8.552 12.065 1.00 93.12 84 ARG A O 1
ATOM 654 N N . HIS A 1 85 ? 0.874 -10.703 12.558 1.00 95.44 85 HIS A N 1
ATOM 655 C CA . HIS A 1 85 ? 1.805 -11.284 11.590 1.00 95.44 85 HIS A CA 1
ATOM 656 C C . HIS A 1 85 ? 1.432 -10.933 10.150 1.00 95.44 85 HIS A C 1
ATOM 658 O O . HIS A 1 85 ? 2.307 -10.562 9.371 1.00 95.44 85 HIS A O 1
ATOM 664 N N . ALA A 1 86 ? 0.142 -10.963 9.813 1.00 96.69 86 ALA A N 1
ATOM 665 C CA . ALA A 1 86 ? -0.343 -10.607 8.486 1.00 96.69 86 ALA A CA 1
ATOM 666 C C . ALA A 1 86 ? -0.053 -9.138 8.150 1.00 96.69 86 ALA A C 1
ATOM 668 O O . ALA A 1 86 ? 0.482 -8.847 7.082 1.00 96.69 86 ALA A O 1
ATOM 669 N N . VAL A 1 87 ? -0.326 -8.208 9.070 1.00 95.44 87 VAL A N 1
ATOM 670 C CA . VAL A 1 87 ? -0.042 -6.780 8.849 1.00 95.44 87 VAL A CA 1
ATOM 671 C C . VAL A 1 87 ? 1.455 -6.487 8.824 1.00 95.44 87 VAL A C 1
ATOM 673 O O . VAL A 1 87 ? 1.897 -5.687 8.002 1.00 95.44 87 VAL A O 1
ATOM 676 N N . ALA A 1 88 ? 2.255 -7.146 9.665 1.00 96.00 88 ALA A N 1
ATOM 677 C CA . ALA A 1 88 ? 3.711 -7.025 9.612 1.00 96.00 88 ALA A CA 1
ATOM 678 C C . ALA A 1 88 ? 4.270 -7.485 8.257 1.00 96.00 88 ALA A C 1
ATOM 680 O O . ALA A 1 88 ? 5.157 -6.838 7.700 1.00 96.00 88 ALA A O 1
ATOM 681 N N . LEU A 1 89 ? 3.716 -8.568 7.704 1.00 97.62 89 LEU A N 1
ATOM 682 C CA . LEU A 1 89 ? 4.089 -9.068 6.387 1.00 97.62 89 LEU A CA 1
ATOM 683 C C . LEU A 1 89 ? 3.639 -8.122 5.265 1.00 97.62 89 LEU A C 1
ATOM 685 O O . LEU A 1 89 ? 4.438 -7.825 4.382 1.00 97.62 89 LEU A O 1
ATOM 689 N N . ILE A 1 90 ? 2.413 -7.588 5.321 1.00 97.62 90 ILE A N 1
ATOM 690 C CA . ILE A 1 90 ? 1.947 -6.549 4.384 1.00 97.62 90 ILE A CA 1
ATOM 691 C C . ILE A 1 90 ? 2.885 -5.340 4.431 1.00 97.62 90 ILE A C 1
ATOM 693 O O . ILE A 1 90 ? 3.333 -4.871 3.392 1.00 97.62 90 ILE A O 1
ATOM 697 N N . PHE A 1 91 ? 3.237 -4.860 5.624 1.00 95.81 91 PHE A N 1
ATOM 698 C CA . PHE A 1 91 ? 4.136 -3.720 5.790 1.00 95.81 91 PHE A CA 1
ATOM 699 C C . PHE A 1 91 ? 5.530 -3.985 5.200 1.00 95.81 91 PHE A C 1
ATOM 701 O O . PHE A 1 91 ? 6.059 -3.131 4.482 1.00 95.81 91 PHE A O 1
ATOM 708 N N . LEU A 1 92 ? 6.094 -5.175 5.446 1.00 97.00 92 LEU A N 1
ATOM 709 C CA . LEU A 1 92 ? 7.369 -5.598 4.865 1.00 97.00 92 LEU A CA 1
ATOM 710 C C . LEU A 1 92 ? 7.322 -5.640 3.339 1.00 97.00 92 LEU A C 1
ATOM 712 O O . LEU A 1 92 ? 8.315 -5.304 2.709 1.00 97.00 92 LEU A O 1
ATOM 716 N N . LEU A 1 93 ? 6.215 -6.083 2.747 1.00 97.69 93 LEU A N 1
ATOM 717 C CA . LEU A 1 93 ? 6.112 -6.274 1.301 1.00 97.69 93 LEU A CA 1
ATOM 718 C C . LEU A 1 93 ? 5.645 -5.019 0.558 1.00 97.69 93 LEU A C 1
ATOM 720 O O . LEU A 1 93 ? 5.957 -4.874 -0.611 1.00 97.69 93 LEU A O 1
ATOM 724 N N . ASP A 1 94 ? 4.927 -4.105 1.204 1.00 97.44 94 ASP A N 1
ATOM 725 C CA . ASP A 1 94 ? 4.370 -2.922 0.544 1.00 97.44 94 ASP A CA 1
ATOM 726 C C . ASP A 1 94 ? 5.163 -1.647 0.858 1.00 97.44 94 ASP A C 1
A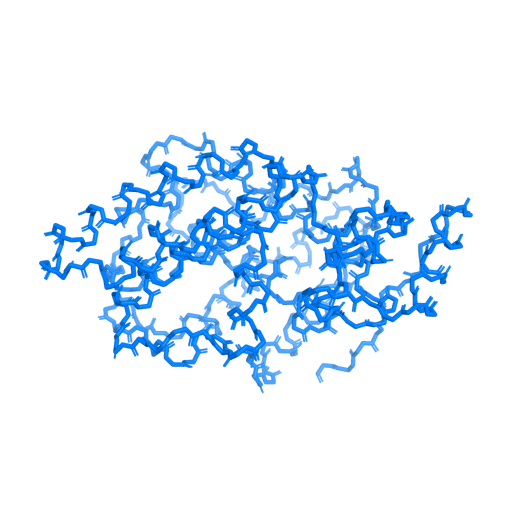TOM 728 O O . ASP A 1 94 ? 5.655 -0.963 -0.043 1.00 97.44 94 ASP A O 1
ATOM 732 N N . GLN A 1 95 ? 5.337 -1.323 2.139 1.00 93.75 95 GLN A N 1
ATOM 733 C CA . GLN A 1 95 ? 5.906 -0.039 2.555 1.00 93.75 95 GLN A CA 1
ATOM 734 C C . GLN A 1 95 ? 7.436 -0.066 2.589 1.00 93.75 95 GLN A C 1
ATOM 736 O O . GLN A 1 95 ? 8.075 0.867 2.102 1.00 93.75 95 GLN A O 1
ATOM 741 N N . CYS A 1 96 ? 8.052 -1.136 3.107 1.00 94.75 96 CYS A N 1
ATOM 742 C CA . CYS A 1 96 ? 9.515 -1.213 3.174 1.00 94.75 96 CYS A CA 1
ATOM 743 C C . CYS A 1 96 ? 10.200 -1.100 1.794 1.00 94.75 96 CYS A C 1
ATOM 745 O O . CYS A 1 96 ? 11.168 -0.344 1.695 1.00 94.75 96 CYS A O 1
ATOM 747 N N . PRO A 1 97 ? 9.730 -1.749 0.709 1.00 95.69 97 PRO A N 1
ATOM 748 C CA . PRO A 1 97 ? 10.329 -1.578 -0.612 1.00 95.69 97 PRO A CA 1
ATOM 749 C C . PRO A 1 97 ? 10.210 -0.141 -1.109 1.00 95.69 97 PRO A C 1
ATOM 751 O O . PRO A 1 97 ? 11.158 0.381 -1.686 1.00 95.69 97 PRO A O 1
ATOM 754 N N . ARG A 1 98 ? 9.097 0.541 -0.815 1.00 93.56 98 ARG A N 1
ATOM 755 C CA . ARG A 1 98 ? 8.914 1.950 -1.181 1.00 93.56 98 ARG A CA 1
ATOM 756 C C . ARG A 1 98 ? 9.890 2.876 -0.458 1.00 93.56 98 ARG A C 1
ATOM 758 O O . ARG A 1 98 ? 10.344 3.854 -1.047 1.00 93.56 98 ARG A O 1
ATOM 765 N N . TYR A 1 99 ? 10.251 2.568 0.786 1.00 91.75 99 TYR A N 1
ATOM 766 C CA . TYR A 1 99 ? 11.218 3.370 1.543 1.00 91.75 99 TYR A CA 1
ATOM 767 C C . TYR A 1 99 ? 12.655 3.228 1.048 1.00 91.75 99 TYR A C 1
ATOM 769 O O . TYR A 1 99 ? 13.435 4.165 1.204 1.00 91.75 99 TYR A O 1
ATOM 777 N N . TYR A 1 100 ? 13.018 2.073 0.490 1.00 92.69 100 TYR A N 1
ATOM 778 C CA . TYR A 1 100 ? 14.420 1.753 0.208 1.00 92.69 100 TYR A CA 1
ATOM 779 C C . TYR A 1 100 ? 14.751 1.602 -1.276 1.00 92.69 100 TYR A C 1
ATOM 781 O O . TYR A 1 100 ? 15.912 1.744 -1.644 1.00 92.69 100 TYR A O 1
ATOM 789 N N . TYR A 1 101 ? 13.759 1.317 -2.119 1.00 94.81 101 TYR A N 1
ATOM 790 C CA . TYR A 1 101 ? 13.966 0.849 -3.488 1.00 94.81 101 TYR A CA 1
ATOM 791 C C . TYR A 1 101 ? 13.063 1.543 -4.516 1.00 94.81 101 TYR A C 1
ATOM 793 O O . TYR A 1 101 ? 12.853 1.000 -5.589 1.00 94.81 101 TYR A O 1
ATOM 801 N N . SER A 1 102 ? 12.530 2.737 -4.227 1.00 91.81 102 SER A N 1
ATOM 802 C CA . SER A 1 102 ? 11.693 3.495 -5.183 1.00 91.81 102 SER A CA 1
ATOM 803 C C . SER A 1 102 ? 12.479 4.267 -6.249 1.00 91.81 102 SER A C 1
ATOM 805 O O . SER A 1 102 ? 11.873 4.862 -7.135 1.00 91.81 102 SER A O 1
ATOM 807 N N . GLU A 1 103 ? 13.808 4.292 -6.166 1.00 90.44 103 GLU A N 1
ATOM 808 C CA . GLU A 1 103 ? 14.665 5.088 -7.047 1.00 90.44 103 GLU A CA 1
ATOM 809 C C . GLU A 1 103 ? 15.494 4.212 -7.989 1.00 90.44 103 GLU A C 1
ATOM 811 O O . GLU A 1 103 ? 15.785 3.046 -7.707 1.00 90.44 103 GLU A O 1
ATOM 816 N N . GLY A 1 104 ? 15.900 4.800 -9.117 1.00 93.44 104 GLY A N 1
ATOM 817 C CA . GLY A 1 104 ? 16.738 4.138 -10.111 1.00 93.44 104 GLY A CA 1
ATOM 818 C C . GLY A 1 104 ? 16.135 2.829 -10.624 1.00 93.44 104 GLY A C 1
ATOM 819 O O . GLY A 1 104 ? 14.918 2.629 -10.652 1.00 93.44 104 GLY A O 1
ATOM 820 N N . THR A 1 105 ? 17.000 1.910 -11.049 1.00 94.44 105 THR A N 1
ATOM 821 C CA . THR A 1 105 ? 16.566 0.624 -11.609 1.00 94.44 105 THR A CA 1
ATOM 822 C C . THR A 1 105 ? 15.893 -0.282 -10.578 1.00 94.44 105 THR A C 1
ATOM 824 O O . THR A 1 105 ? 15.141 -1.173 -10.974 1.00 94.44 105 THR A O 1
ATOM 827 N N . ASP A 1 106 ? 16.093 -0.045 -9.278 1.00 95.75 106 ASP A N 1
ATOM 828 C CA . ASP A 1 106 ? 15.469 -0.830 -8.212 1.00 95.75 106 ASP A CA 1
ATOM 829 C C . ASP A 1 106 ? 13.961 -0.579 -8.081 1.00 95.75 106 ASP A C 1
ATOM 831 O O . ASP A 1 106 ? 13.242 -1.483 -7.650 1.00 95.75 106 ASP A O 1
ATOM 835 N N . ALA A 1 107 ? 13.454 0.567 -8.559 1.00 95.56 107 ALA A N 1
ATOM 836 C CA . ALA A 1 107 ? 12.021 0.893 -8.583 1.00 95.56 107 ALA A CA 1
ATOM 837 C C . ALA A 1 107 ? 11.169 -0.207 -9.236 1.00 95.56 107 ALA A C 1
ATOM 839 O O . ALA A 1 107 ? 10.009 -0.432 -8.874 1.00 95.56 107 ALA A O 1
ATOM 840 N N . ARG A 1 108 ? 11.761 -0.952 -10.176 1.00 95.38 108 ARG A N 1
ATOM 841 C CA . ARG A 1 108 ? 11.113 -2.096 -10.817 1.00 95.38 108 ARG A CA 1
ATOM 842 C C . ARG A 1 108 ? 10.771 -3.220 -9.846 1.00 95.38 108 ARG A C 1
ATOM 844 O O . ARG A 1 108 ? 9.775 -3.899 -10.045 1.00 95.38 108 ARG A O 1
ATOM 851 N N . TRP A 1 109 ? 11.572 -3.436 -8.804 1.00 96.25 109 TRP A N 1
ATOM 852 C CA . TRP A 1 109 ? 11.315 -4.482 -7.818 1.00 96.25 109 TRP A CA 1
ATOM 853 C C . TRP A 1 109 ? 10.094 -4.154 -6.974 1.00 96.25 109 TRP A C 1
ATOM 855 O O . TRP A 1 109 ? 9.317 -5.054 -6.666 1.00 96.25 109 TRP A O 1
ATOM 865 N N . VAL A 1 110 ? 9.886 -2.873 -6.660 1.00 96.75 110 VAL A N 1
ATOM 866 C CA . VAL A 1 110 ? 8.665 -2.410 -5.994 1.00 96.75 110 VAL A CA 1
ATOM 867 C C . VAL A 1 110 ? 7.457 -2.743 -6.868 1.00 96.75 110 VAL A C 1
ATOM 869 O O . VAL A 1 110 ? 6.601 -3.519 -6.460 1.00 96.75 110 VAL A O 1
ATOM 872 N N . SER A 1 111 ? 7.433 -2.240 -8.107 1.00 95.50 111 SER A N 1
ATOM 873 C CA . SER A 1 111 ? 6.246 -2.326 -8.971 1.00 95.50 111 SER A CA 1
ATOM 874 C C . SER A 1 111 ? 5.984 -3.717 -9.566 1.00 95.50 111 SER A C 1
ATOM 876 O O . SER A 1 111 ? 4.831 -4.062 -9.807 1.00 95.50 111 SER A O 1
ATOM 878 N N . ALA A 1 112 ? 7.021 -4.510 -9.849 1.00 94.44 112 ALA A N 1
ATOM 879 C CA . ALA A 1 112 ? 6.890 -5.764 -10.598 1.00 94.44 112 ALA A CA 1
ATOM 880 C C . ALA A 1 112 ? 7.034 -7.033 -9.751 1.00 94.44 112 ALA A C 1
ATOM 882 O O . ALA A 1 112 ? 6.664 -8.108 -10.216 1.00 94.44 112 ALA A O 1
ATOM 883 N N . PHE A 1 113 ? 7.604 -6.939 -8.547 1.00 95.69 113 PHE A N 1
ATOM 884 C CA . PHE A 1 113 ? 7.809 -8.099 -7.679 1.00 95.69 113 PHE A CA 1
ATOM 885 C C . PHE A 1 113 ? 7.045 -7.953 -6.367 1.00 95.69 113 PHE A C 1
ATOM 887 O O . PHE A 1 113 ? 6.136 -8.735 -6.102 1.00 95.69 113 PHE A O 1
ATOM 894 N N . PHE A 1 114 ? 7.370 -6.936 -5.569 1.00 97.56 114 PHE A N 1
ATOM 895 C CA . PHE A 1 114 ? 6.789 -6.767 -4.241 1.00 97.56 114 PHE A CA 1
ATOM 896 C C . PHE A 1 114 ? 5.300 -6.412 -4.286 1.00 97.56 114 PHE A C 1
ATOM 898 O O . PHE A 1 114 ? 4.520 -7.025 -3.557 1.00 97.56 114 PHE A O 1
ATOM 905 N N . ASP A 1 115 ? 4.892 -5.518 -5.191 1.00 97.12 115 ASP A N 1
ATOM 906 C CA . ASP A 1 115 ? 3.485 -5.157 -5.384 1.00 97.12 115 ASP A CA 1
ATOM 907 C C . ASP A 1 115 ? 2.628 -6.380 -5.768 1.00 97.12 115 ASP A C 1
ATOM 909 O O . ASP A 1 115 ? 1.694 -6.700 -5.029 1.00 97.12 115 ASP A O 1
ATOM 913 N N . PRO A 1 116 ? 2.932 -7.146 -6.839 1.00 96.31 116 PRO A N 1
ATOM 914 C CA . PRO A 1 116 ? 2.173 -8.359 -7.144 1.00 96.31 116 PRO A CA 1
ATOM 915 C C . PRO A 1 116 ? 2.205 -9.404 -6.021 1.00 96.31 116 PRO A C 1
ATOM 917 O O . PRO A 1 116 ? 1.211 -10.094 -5.789 1.00 96.31 116 PRO A O 1
ATOM 920 N N . LEU A 1 117 ? 3.327 -9.524 -5.304 1.00 96.50 117 LEU A N 1
ATOM 921 C CA . LEU A 1 117 ? 3.473 -10.473 -4.203 1.00 96.50 117 LEU A CA 1
ATOM 922 C C . LEU A 1 117 ? 2.551 -10.121 -3.022 1.00 96.50 117 LEU A C 1
ATOM 924 O O . LEU A 1 117 ? 1.857 -11.005 -2.515 1.00 96.50 117 LEU A O 1
ATOM 928 N N . VAL A 1 118 ? 2.478 -8.846 -2.619 1.00 97.56 118 VAL A N 1
ATOM 929 C CA . VAL A 1 118 ? 1.549 -8.412 -1.563 1.00 97.56 118 VAL A CA 1
ATOM 930 C C . VAL A 1 118 ? 0.093 -8.452 -2.028 1.00 97.56 118 VAL A C 1
ATOM 932 O O . VAL A 1 118 ? -0.764 -8.842 -1.239 1.00 97.56 118 VAL A O 1
ATOM 935 N N . GLN A 1 119 ? -0.206 -8.158 -3.303 1.00 97.00 119 GLN A N 1
ATOM 936 C CA . GLN A 1 119 ? -1.575 -8.294 -3.823 1.00 97.00 119 GLN A CA 1
ATOM 937 C C . GLN A 1 119 ? -2.087 -9.732 -3.708 1.00 97.00 119 GLN A C 1
ATOM 939 O O . GLN A 1 119 ? -3.194 -9.942 -3.222 1.00 97.00 119 GLN A O 1
ATOM 944 N N . ARG A 1 120 ? -1.263 -10.736 -4.046 1.00 95.12 120 ARG A N 1
ATOM 945 C CA . ARG A 1 120 ? -1.643 -12.149 -3.875 1.00 95.12 120 ARG A CA 1
ATOM 946 C C . ARG A 1 120 ? -1.925 -12.510 -2.421 1.00 95.12 120 ARG A C 1
ATOM 948 O O . ARG A 1 120 ? -2.815 -13.316 -2.161 1.00 95.12 120 ARG A O 1
ATOM 955 N N . LEU A 1 121 ? -1.179 -11.949 -1.469 1.00 96.31 121 LEU A N 1
ATOM 956 C CA . LEU A 1 121 ? -1.479 -12.128 -0.048 1.00 96.31 121 LEU A CA 1
ATOM 957 C C . LEU A 1 121 ? -2.825 -11.486 0.309 1.00 96.31 121 LEU A C 1
ATOM 959 O O . LEU A 1 121 ? -3.656 -12.129 0.949 1.00 96.31 121 LEU A O 1
ATOM 963 N N . LEU A 1 122 ? -3.055 -10.247 -0.128 1.00 97.06 122 LEU A N 1
ATOM 964 C CA . LEU A 1 122 ? -4.293 -9.513 0.137 1.00 97.06 122 LEU A CA 1
ATOM 965 C C . LEU A 1 122 ? -5.525 -10.231 -0.417 1.00 97.06 122 LEU A C 1
ATOM 967 O O . LEU A 1 122 ? -6.531 -10.279 0.282 1.00 97.06 122 LEU A O 1
ATOM 971 N N . ASP A 1 123 ? -5.437 -10.860 -1.591 1.00 95.19 123 ASP A N 1
ATOM 972 C CA . ASP A 1 123 ? -6.533 -11.661 -2.157 1.00 95.19 123 ASP A CA 1
ATOM 973 C C . ASP A 1 123 ? -7.017 -12.734 -1.171 1.00 95.19 123 ASP A C 1
ATOM 975 O O . ASP A 1 123 ? -8.216 -12.910 -0.969 1.00 95.19 123 ASP A O 1
ATOM 979 N N . HIS A 1 124 ? -6.087 -13.418 -0.498 1.00 93.75 124 HIS A N 1
ATOM 980 C CA . HIS A 1 124 ? -6.417 -14.452 0.484 1.00 93.75 124 HIS A CA 1
ATOM 981 C C . HIS A 1 124 ? -6.910 -13.877 1.813 1.00 93.75 124 HIS A C 1
ATOM 983 O O . HIS A 1 124 ? -7.753 -14.493 2.467 1.00 93.75 124 HIS A O 1
ATOM 989 N N . LEU A 1 125 ? -6.367 -12.735 2.244 1.00 94.44 125 LEU A N 1
ATOM 990 C CA . LEU A 1 125 ? -6.721 -12.107 3.519 1.00 94.44 125 LEU A CA 1
ATOM 991 C C . LEU A 1 125 ? -8.089 -11.419 3.465 1.00 94.44 125 LEU A C 1
ATOM 993 O O . LEU A 1 125 ? -8.844 -11.489 4.433 1.00 94.44 125 LEU A O 1
ATOM 997 N N . LEU A 1 126 ? -8.417 -10.777 2.343 1.00 91.88 126 LEU A N 1
ATOM 998 C CA . LEU A 1 126 ? -9.691 -10.084 2.140 1.00 91.88 126 LEU A CA 1
ATOM 999 C C . LEU A 1 126 ? -10.831 -11.051 1.792 1.00 91.88 126 LEU A C 1
ATOM 1001 O O . LEU A 1 126 ? -11.982 -10.761 2.096 1.00 91.88 126 LEU A O 1
ATOM 1005 N N . ALA A 1 127 ? -10.526 -12.226 1.229 1.00 92.19 127 ALA A N 1
ATOM 1006 C CA . ALA A 1 127 ? -11.518 -13.270 0.956 1.00 92.19 127 ALA A CA 1
ATOM 1007 C C . ALA A 1 127 ? -11.913 -14.113 2.187 1.00 92.19 127 ALA A C 1
ATOM 1009 O O . ALA A 1 127 ? -12.737 -15.022 2.065 1.00 92.19 127 ALA A O 1
ATOM 1010 N N . GLN A 1 128 ? -11.330 -13.860 3.365 1.00 93.00 128 GLN A N 1
ATOM 1011 C CA . GLN A 1 128 ? -11.697 -14.574 4.592 1.00 93.00 128 GLN A CA 1
ATOM 1012 C C . GLN A 1 128 ? -13.160 -14.295 4.994 1.00 93.00 128 GLN A C 1
ATOM 1014 O O . GLN A 1 128 ? -13.693 -13.233 4.663 1.00 93.00 128 GLN A O 1
ATOM 1019 N N . PRO A 1 129 ? -13.813 -15.207 5.743 1.00 92.94 129 PRO A N 1
ATOM 1020 C CA . PRO A 1 129 ? -15.084 -14.923 6.409 1.00 92.94 129 PRO A CA 1
ATOM 1021 C C . PRO A 1 129 ? -14.987 -13.679 7.296 1.00 92.94 129 PRO A C 1
ATOM 1023 O O . PRO A 1 129 ? -13.916 -13.407 7.840 1.00 92.94 129 PRO A O 1
ATOM 1026 N N . ALA A 1 130 ? -16.097 -12.955 7.465 1.00 89.56 130 ALA A N 1
ATOM 1027 C CA . ALA A 1 130 ? -16.138 -11.667 8.164 1.00 89.56 130 ALA A CA 1
ATOM 1028 C C . ALA A 1 130 ? -15.445 -11.708 9.539 1.00 89.56 130 ALA A C 1
ATOM 1030 O O . ALA A 1 130 ? -14.643 -10.836 9.848 1.00 89.56 130 ALA A O 1
ATOM 1031 N N . GLU A 1 131 ? -15.645 -12.779 10.310 1.00 90.75 131 GLU A N 1
ATOM 1032 C CA . GLU A 1 131 ? -15.088 -12.949 11.660 1.00 90.75 131 GLU A CA 1
ATOM 1033 C C . GLU A 1 131 ? -13.553 -13.111 11.678 1.00 90.75 131 GLU A C 1
ATOM 1035 O O . GLU A 1 131 ? -12.908 -12.984 12.722 1.00 90.75 131 GLU A O 1
ATOM 1040 N N . LEU A 1 132 ? -12.955 -13.424 10.526 1.00 92.69 132 LEU A N 1
ATOM 1041 C CA . LEU A 1 132 ? -11.515 -13.604 10.339 1.00 92.69 132 LEU A CA 1
ATOM 1042 C C . LEU A 1 132 ? -10.872 -12.458 9.540 1.00 92.69 132 LEU A C 1
ATOM 1044 O O . LEU A 1 132 ? -9.638 -12.393 9.470 1.00 92.69 132 LEU A O 1
ATOM 1048 N N . GLN A 1 133 ? -11.666 -11.551 8.962 1.00 91.44 133 GLN A N 1
ATOM 1049 C CA . GLN A 1 133 ? -11.162 -10.446 8.150 1.00 91.44 133 GLN A CA 1
ATOM 1050 C C . GLN A 1 133 ? -10.399 -9.424 8.991 1.00 91.44 133 GLN A C 1
ATOM 1052 O O . GLN A 1 133 ? -10.841 -8.975 10.044 1.00 91.44 133 GLN A O 1
ATOM 1057 N N . LEU A 1 134 ? -9.254 -8.977 8.473 1.00 93.88 134 LEU A N 1
ATOM 1058 C CA . LEU A 1 134 ? -8.400 -7.992 9.147 1.00 93.88 134 LEU A CA 1
ATOM 1059 C C . LEU A 1 134 ? -8.998 -6.576 9.182 1.00 93.88 134 LEU A C 1
ATOM 1061 O O . LEU A 1 134 ? -8.474 -5.713 9.886 1.00 93.88 134 LEU A O 1
ATOM 1065 N N . LEU A 1 135 ? -10.061 -6.333 8.413 1.00 94.25 135 LEU A N 1
ATOM 1066 C CA . LEU A 1 135 ? -10.746 -5.045 8.324 1.00 94.25 135 LEU A CA 1
ATOM 1067 C C . LEU A 1 135 ? -11.920 -4.908 9.309 1.00 94.25 135 LEU A C 1
ATOM 1069 O O . LEU A 1 135 ? -12.536 -3.846 9.330 1.00 94.25 135 LEU A O 1
ATOM 1073 N N . GLY A 1 136 ? -12.207 -5.912 10.140 1.00 92.81 136 GLY A N 1
ATOM 1074 C CA . GLY A 1 136 ? -13.131 -5.795 11.275 1.00 92.81 136 GLY A CA 1
ATOM 1075 C C . GLY A 1 136 ? -12.397 -5.380 12.552 1.00 92.81 136 GLY A C 1
ATOM 1076 O O . GLY A 1 136 ? -11.318 -5.903 12.829 1.00 92.81 136 GLY A O 1
ATOM 1077 N N . HIS A 1 137 ? -12.933 -4.444 13.347 1.00 92.75 137 HIS A N 1
ATOM 1078 C CA . HIS A 1 137 ? -12.283 -4.029 14.609 1.00 92.75 137 HIS A CA 1
ATOM 1079 C C . HIS A 1 137 ? -12.282 -5.170 15.631 1.00 92.75 137 HIS A C 1
ATOM 1081 O O . HIS A 1 137 ? -11.299 -5.373 16.338 1.00 92.75 137 HIS A O 1
ATOM 1087 N N . GLU A 1 138 ? -13.340 -5.975 15.642 1.00 90.94 138 GLU A N 1
ATOM 1088 C CA . GLU A 1 138 ? -13.495 -7.183 16.452 1.00 90.94 138 GLU A CA 1
ATOM 1089 C C . GLU A 1 138 ? -12.363 -8.196 16.250 1.00 90.94 138 GLU A C 1
ATOM 1091 O O . GLU A 1 138 ? -12.062 -8.978 17.151 1.00 90.94 138 GLU A O 1
ATOM 1096 N N . ARG A 1 139 ? -11.683 -8.145 15.097 1.00 91.75 139 ARG A N 1
ATOM 1097 C CA . ARG A 1 139 ? -10.520 -8.983 14.806 1.00 91.75 139 ARG A CA 1
ATOM 1098 C C . ARG A 1 139 ? -9.285 -8.607 15.625 1.00 91.75 139 ARG A C 1
ATOM 1100 O O . ARG A 1 139 ? -8.376 -9.420 15.789 1.00 91.75 139 ARG A O 1
ATOM 1107 N N . TRP A 1 140 ? -9.240 -7.380 16.128 1.00 91.00 140 TRP A N 1
ATOM 1108 C CA . TRP A 1 140 ? -8.105 -6.792 16.828 1.00 91.00 140 TRP A CA 1
ATOM 1109 C C . TRP A 1 140 ? -8.383 -6.703 18.328 1.00 91.00 140 TRP A C 1
ATOM 1111 O O . TRP A 1 140 ? -8.366 -5.624 18.918 1.00 91.00 140 TRP A O 1
ATOM 1121 N N . GLU A 1 141 ? -8.632 -7.856 18.955 1.00 85.31 141 GLU A N 1
ATOM 1122 C CA . GLU A 1 141 ? -8.901 -7.941 20.392 1.00 85.31 141 GLU A CA 1
ATOM 1123 C C . GLU A 1 141 ? -7.803 -7.242 21.215 1.00 85.31 141 GLU A C 1
ATOM 1125 O O . GLU A 1 141 ? -6.602 -7.414 20.989 1.00 85.31 141 GLU A O 1
ATOM 1130 N N . GLY A 1 142 ? -8.231 -6.410 22.164 1.00 86.62 142 GLY A N 1
ATOM 1131 C CA . GLY A 1 142 ? -7.351 -5.606 23.010 1.00 86.62 142 GLY A CA 1
ATOM 1132 C C . GLY A 1 142 ? -6.865 -4.302 22.375 1.00 86.62 142 GLY A C 1
ATOM 1133 O O . GLY A 1 142 ? -6.440 -3.422 23.117 1.00 86.62 142 GLY A O 1
ATOM 1134 N N . PHE A 1 143 ? -6.960 -4.125 21.053 1.00 89.19 143 PHE A N 1
ATOM 1135 C CA . PHE A 1 143 ? -6.614 -2.857 20.410 1.00 89.19 143 PHE A CA 1
ATOM 1136 C C . PHE A 1 143 ? -7.777 -1.863 20.463 1.00 89.19 143 PHE A C 1
ATOM 1138 O O . PHE A 1 143 ? -8.934 -2.180 20.185 1.00 89.19 143 PHE A O 1
ATOM 1145 N N . SER A 1 144 ? -7.446 -0.617 20.778 1.00 91.88 144 SER A N 1
ATOM 1146 C CA . SER A 1 144 ? -8.325 0.535 20.682 1.00 91.88 144 SER A CA 1
ATOM 1147 C C . SER A 1 144 ? -8.779 0.739 19.238 1.00 91.88 144 SER A C 1
ATOM 1149 O O . SER A 1 144 ? -8.099 0.363 18.278 1.00 91.88 144 SER A O 1
ATOM 1151 N N . TYR A 1 145 ? -9.930 1.389 19.074 1.00 92.81 145 TYR A N 1
ATOM 1152 C CA . TYR A 1 145 ? -10.442 1.702 17.744 1.00 92.81 145 TYR A CA 1
ATOM 1153 C C . TYR A 1 145 ? -9.461 2.582 16.948 1.00 92.81 145 TYR A C 1
ATOM 1155 O O . TYR A 1 145 ? -9.264 2.361 15.759 1.00 92.81 145 TYR A O 1
ATOM 1163 N N . SER A 1 146 ? -8.760 3.519 17.599 1.00 91.50 146 SER A N 1
ATOM 1164 C CA . SER A 1 146 ? -7.749 4.364 16.947 1.00 91.50 146 SER A CA 1
ATOM 1165 C C . SER A 1 146 ? -6.534 3.579 16.443 1.00 91.50 146 SER A C 1
ATOM 1167 O O . SER A 1 146 ? -6.071 3.831 15.329 1.00 91.50 146 SER A O 1
ATOM 1169 N N . ASN A 1 147 ? -6.046 2.598 17.210 1.00 90.75 147 ASN A N 1
ATOM 1170 C CA . ASN A 1 147 ? -5.003 1.679 16.750 1.00 90.75 147 ASN A CA 1
ATOM 1171 C C . ASN A 1 147 ? -5.448 0.890 15.524 1.00 90.75 147 ASN A C 1
ATOM 1173 O O . ASN A 1 147 ? -4.721 0.778 14.536 1.00 90.75 147 ASN A O 1
ATOM 1177 N N . PHE A 1 148 ? -6.665 0.367 15.576 1.00 93.31 148 PHE A N 1
ATOM 1178 C CA . PHE A 1 148 ? -7.233 -0.377 14.472 1.00 93.31 148 PHE A CA 1
ATOM 1179 C C . PHE A 1 148 ? -7.418 0.482 13.207 1.00 93.31 148 PHE A C 1
ATOM 1181 O O . PHE A 1 148 ? -7.101 0.019 12.112 1.00 93.31 148 PHE A O 1
ATOM 1188 N N . LEU A 1 149 ? -7.855 1.741 13.321 1.00 93.69 149 LEU A N 1
ATOM 1189 C CA . LEU A 1 149 ? -7.942 2.656 12.174 1.00 93.69 149 LEU A CA 1
ATOM 1190 C C . LEU A 1 149 ? -6.577 2.868 11.510 1.00 93.69 149 LEU A C 1
ATOM 1192 O O . LEU A 1 149 ? -6.464 2.857 10.284 1.00 93.69 149 LEU A O 1
ATOM 1196 N N . TYR A 1 150 ? -5.524 2.994 12.314 1.00 90.88 150 TYR A N 1
ATOM 1197 C CA . TYR A 1 150 ? -4.165 3.060 11.797 1.00 90.88 150 TYR A CA 1
ATOM 1198 C C . TYR A 1 150 ? -3.749 1.760 11.090 1.00 90.88 150 TYR A C 1
ATOM 1200 O O . TYR A 1 150 ? -3.335 1.793 9.931 1.00 90.88 150 TYR A O 1
ATOM 1208 N N . ILE A 1 151 ? -3.907 0.612 11.746 1.00 91.31 151 ILE A N 1
ATOM 1209 C CA . ILE A 1 151 ? -3.533 -0.697 11.199 1.00 91.31 151 ILE A CA 1
ATOM 1210 C C . ILE A 1 151 ? -4.286 -1.006 9.897 1.00 91.31 151 ILE A C 1
ATOM 1212 O O . ILE A 1 151 ? -3.671 -1.344 8.884 1.00 91.31 151 ILE A O 1
ATOM 1216 N N . SER A 1 152 ? -5.611 -0.854 9.906 1.00 93.12 152 SER A N 1
ATOM 1217 C CA . SER A 1 152 ? -6.463 -1.120 8.744 1.00 93.12 152 SER A CA 1
ATOM 1218 C C . SER A 1 152 ? -6.106 -0.227 7.563 1.00 93.12 152 SER A C 1
ATOM 1220 O O . SER A 1 152 ? -6.090 -0.699 6.429 1.00 93.12 152 SER A O 1
ATOM 1222 N N . SER A 1 153 ? -5.710 1.024 7.800 1.00 91.50 153 SER A N 1
ATOM 1223 C CA . SER A 1 153 ? -5.276 1.899 6.713 1.00 91.50 153 SER A CA 1
ATOM 1224 C C . SER A 1 153 ? -4.033 1.384 5.975 1.00 91.50 153 SER A C 1
ATOM 1226 O O . SER A 1 153 ? -3.930 1.615 4.776 1.00 91.50 153 SER A O 1
ATOM 1228 N N . LEU A 1 154 ? -3.104 0.670 6.629 1.00 90.44 154 LEU A N 1
ATOM 1229 C CA . LEU A 1 154 ? -1.925 0.101 5.961 1.00 90.44 154 LEU A CA 1
ATOM 1230 C C . LEU A 1 154 ? -2.318 -1.058 5.044 1.00 90.44 154 LEU A C 1
ATOM 1232 O O . LEU A 1 154 ? -1.758 -1.194 3.960 1.00 90.44 154 LEU A O 1
ATOM 1236 N N . ILE A 1 155 ? -3.329 -1.835 5.443 1.00 95.50 155 ILE A N 1
ATOM 1237 C CA . ILE A 1 155 ? -3.934 -2.865 4.592 1.00 95.50 155 ILE A CA 1
ATOM 1238 C C . ILE A 1 155 ? -4.591 -2.207 3.372 1.00 95.50 155 ILE A C 1
ATOM 1240 O O . ILE A 1 155 ? -4.323 -2.614 2.243 1.00 95.50 155 ILE A O 1
ATOM 1244 N N . LEU A 1 156 ? -5.399 -1.160 3.587 1.00 95.44 156 LEU A N 1
ATOM 1245 C CA . LEU A 1 156 ? -6.055 -0.426 2.498 1.00 95.44 156 LEU A CA 1
ATOM 1246 C C . LEU A 1 156 ? -5.037 0.218 1.552 1.00 95.44 156 LEU A C 1
ATOM 1248 O O . LEU A 1 156 ? -5.211 0.154 0.347 1.00 95.44 156 LEU A O 1
ATOM 1252 N N . THR A 1 157 ? -3.945 0.767 2.084 1.00 94.19 157 THR A N 1
ATOM 1253 C CA . THR A 1 157 ? -2.861 1.369 1.287 1.00 94.19 157 THR A CA 1
ATOM 1254 C C . THR A 1 157 ? -2.211 0.347 0.370 1.00 94.19 157 THR A C 1
ATOM 1256 O O . THR A 1 157 ? -2.022 0.607 -0.813 1.00 94.19 157 THR A O 1
ATOM 1259 N N . ALA A 1 158 ? -1.886 -0.831 0.907 1.00 96.62 158 ALA A N 1
ATOM 1260 C CA . ALA A 1 158 ? -1.314 -1.893 0.102 1.00 96.62 158 ALA A CA 1
ATOM 1261 C C . ALA A 1 158 ? -2.297 -2.337 -0.990 1.00 96.62 158 ALA A C 1
ATOM 1263 O O . ALA A 1 158 ? -1.894 -2.522 -2.131 1.00 96.62 158 ALA A O 1
ATOM 1264 N N . ALA A 1 159 ? -3.593 -2.446 -0.685 1.00 97.06 159 ALA A N 1
ATOM 1265 C CA . ALA A 1 159 ? -4.615 -2.782 -1.677 1.00 97.06 159 ALA A CA 1
ATOM 1266 C C . ALA A 1 159 ? -4.778 -1.700 -2.766 1.00 97.06 159 ALA A C 1
ATOM 1268 O O . ALA A 1 159 ? -4.923 -2.030 -3.942 1.00 97.06 159 ALA A O 1
ATOM 1269 N N . ASP A 1 160 ? -4.699 -0.425 -2.391 1.00 95.25 160 ASP A N 1
ATOM 1270 C CA . ASP A 1 160 ? -4.814 0.744 -3.272 1.00 95.25 160 ASP A CA 1
ATOM 1271 C C . ASP A 1 160 ? -3.668 0.812 -4.298 1.00 95.25 160 ASP A C 1
ATOM 1273 O O . ASP A 1 160 ? -3.832 1.246 -5.438 1.00 95.25 160 ASP A O 1
ATOM 1277 N N . HIS A 1 161 ? -2.501 0.254 -3.965 1.00 96.50 161 HIS A N 1
ATOM 1278 C CA . HIS A 1 161 ? -1.401 0.105 -4.913 1.00 96.50 161 HIS A CA 1
ATOM 1279 C C . HIS A 1 161 ? -1.647 -0.930 -6.028 1.00 96.50 161 HIS A C 1
ATOM 1281 O O . HIS A 1 161 ? -0.768 -1.093 -6.878 1.00 96.50 161 HIS A O 1
ATOM 1287 N N . SER A 1 162 ? -2.794 -1.605 -6.071 1.00 96.75 162 SER A N 1
ATOM 1288 C CA . SER A 1 162 ? -3.166 -2.487 -7.178 1.00 96.75 162 SER A CA 1
ATOM 1289 C C . SER A 1 162 ? -3.506 -1.710 -8.458 1.00 96.75 162 SER A C 1
ATOM 1291 O O . SER A 1 162 ? -4.177 -0.681 -8.407 1.00 96.75 162 SER A O 1
ATOM 1293 N N . GLU A 1 163 ? -3.102 -2.242 -9.616 1.00 96.75 163 GLU A N 1
ATOM 1294 C CA . GLU A 1 163 ? -3.580 -1.808 -10.942 1.00 96.75 163 GLU A CA 1
ATOM 1295 C C . GLU A 1 163 ? -4.791 -2.645 -11.416 1.00 96.75 163 GLU A C 1
ATOM 1297 O O . GLU A 1 163 ? -4.924 -2.961 -12.594 1.00 96.75 163 GLU A O 1
ATOM 1302 N N . ASP A 1 164 ? -5.675 -3.039 -10.492 1.00 95.31 164 ASP A N 1
ATOM 1303 C CA . ASP A 1 164 ? -6.939 -3.726 -10.785 1.00 95.31 164 ASP A CA 1
ATOM 1304 C C . ASP A 1 164 ? -8.126 -2.842 -10.392 1.00 95.31 164 ASP A C 1
ATOM 1306 O O . ASP A 1 164 ? -8.395 -2.634 -9.210 1.00 95.31 164 ASP A O 1
ATOM 1310 N N . VAL A 1 165 ? -8.881 -2.364 -11.384 1.00 94.06 165 VAL A N 1
ATOM 1311 C CA . VAL A 1 165 ? -10.064 -1.517 -11.163 1.00 94.06 165 VAL A CA 1
ATOM 1312 C C . VAL A 1 165 ? -11.095 -2.165 -10.232 1.00 94.06 165 VAL A C 1
ATOM 1314 O O . VAL A 1 165 ? -11.752 -1.461 -9.471 1.00 94.06 165 VAL A O 1
ATOM 1317 N N . ARG A 1 166 ? -11.220 -3.500 -10.222 1.00 93.69 166 ARG A N 1
ATOM 1318 C CA . ARG A 1 166 ? -12.166 -4.193 -9.330 1.00 93.69 166 ARG A CA 1
ATOM 1319 C C . ARG A 1 166 ? -11.778 -4.020 -7.867 1.00 93.69 166 ARG A C 1
ATOM 1321 O O . ARG A 1 166 ? -12.646 -3.736 -7.051 1.00 93.69 166 ARG A O 1
ATOM 1328 N N . ARG A 1 167 ? -10.476 -4.087 -7.561 1.00 95.06 167 ARG A N 1
ATOM 1329 C CA . ARG A 1 167 ? -9.940 -3.802 -6.220 1.00 95.06 167 ARG A CA 1
ATOM 1330 C C . ARG A 1 167 ? -10.352 -2.411 -5.753 1.00 95.06 167 ARG A C 1
ATOM 1332 O O . ARG A 1 167 ? -10.743 -2.252 -4.606 1.00 95.06 167 ARG A O 1
ATOM 1339 N N . HIS A 1 168 ? -10.291 -1.420 -6.639 1.00 95.31 168 HIS A N 1
ATOM 1340 C CA . HIS A 1 168 ? -10.649 -0.033 -6.325 1.00 95.31 168 HIS A CA 1
ATOM 1341 C C . HIS A 1 168 ? -12.148 0.164 -6.086 1.00 95.31 168 HIS A C 1
ATOM 1343 O O . HIS A 1 168 ? -12.526 0.963 -5.232 1.00 95.31 168 HIS A O 1
ATOM 1349 N N . LEU A 1 169 ? -13.005 -0.591 -6.778 1.00 94.25 169 LEU A N 1
ATOM 1350 C CA . LEU A 1 169 ? -14.443 -0.607 -6.495 1.00 94.25 169 LEU A CA 1
ATOM 1351 C C . LEU A 1 169 ? -14.729 -1.210 -5.111 1.00 94.25 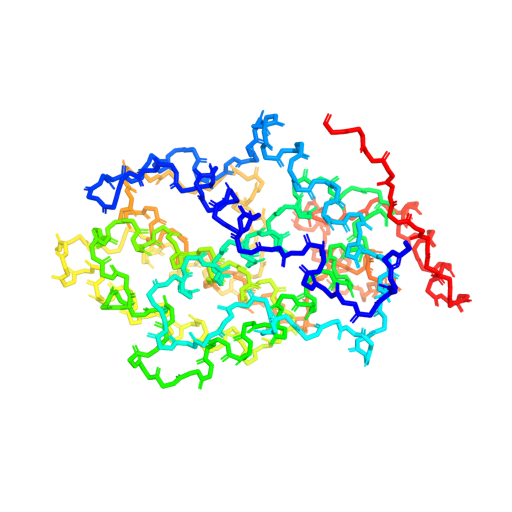169 LEU A C 1
ATOM 1353 O O . LEU A 1 169 ? -15.436 -0.592 -4.317 1.00 94.25 169 LEU A O 1
ATOM 1357 N N . ASP A 1 170 ? -14.106 -2.345 -4.783 1.00 94.44 170 ASP A N 1
ATOM 1358 C CA . ASP A 1 170 ? -14.241 -2.966 -3.458 1.00 94.44 170 ASP A CA 1
ATOM 1359 C C . ASP A 1 170 ? -13.739 -2.024 -2.347 1.00 94.44 170 ASP A C 1
ATOM 1361 O O . ASP A 1 170 ? -14.384 -1.847 -1.311 1.00 94.44 170 ASP A O 1
ATOM 1365 N N . LEU A 1 171 ? -12.594 -1.367 -2.567 1.00 95.00 171 LEU A N 1
ATOM 1366 C CA . LEU A 1 171 ? -12.030 -0.396 -1.629 1.00 95.00 171 LEU A CA 1
ATOM 1367 C C . LEU A 1 171 ? -12.914 0.838 -1.460 1.00 95.00 171 LEU A C 1
ATOM 1369 O O . LEU A 1 171 ? -12.968 1.388 -0.357 1.00 95.00 171 LEU A O 1
ATOM 1373 N N . HIS A 1 172 ? -13.614 1.269 -2.509 1.00 94.31 172 HIS A N 1
ATOM 1374 C CA . HIS A 1 172 ? -14.575 2.359 -2.409 1.00 94.31 172 HIS A CA 1
ATOM 1375 C C . HIS A 1 172 ? -15.719 1.992 -1.459 1.00 94.31 172 HIS A C 1
ATOM 1377 O O . HIS A 1 172 ? -16.002 2.760 -0.537 1.00 94.31 172 HIS A O 1
ATOM 1383 N N . ASP A 1 173 ? -16.312 0.808 -1.618 1.00 95.31 173 ASP A N 1
ATOM 1384 C CA . ASP A 1 173 ? -17.397 0.323 -0.757 1.00 95.31 173 ASP A CA 1
ATOM 1385 C C . ASP A 1 173 ? -16.940 0.170 0.700 1.00 95.31 173 ASP A C 1
ATOM 1387 O O . ASP A 1 173 ? -17.585 0.689 1.619 1.00 95.31 173 ASP A O 1
ATOM 1391 N N . ILE A 1 174 ? -15.767 -0.440 0.913 1.00 94.94 174 ILE A N 1
ATOM 1392 C CA . ILE A 1 174 ? -15.124 -0.532 2.234 1.00 94.94 174 ILE A CA 1
ATOM 1393 C C . ILE A 1 174 ? -14.923 0.864 2.832 1.00 94.94 174 ILE A C 1
ATOM 1395 O O . ILE A 1 174 ? -15.186 1.087 4.016 1.00 94.94 174 ILE A O 1
ATOM 1399 N N . SER A 1 175 ? -14.476 1.827 2.025 1.00 96.06 175 SER A N 1
ATOM 1400 C CA . SER A 1 175 ? -14.245 3.192 2.487 1.00 96.06 175 SER A CA 1
ATOM 1401 C C . SER A 1 175 ? -15.550 3.889 2.860 1.00 96.06 175 SER A C 1
ATOM 1403 O O . SER A 1 175 ? -15.587 4.621 3.849 1.00 96.06 175 SER A O 1
ATOM 1405 N N . GLN A 1 176 ? -16.640 3.673 2.115 1.00 96.25 176 GLN A N 1
ATOM 1406 C CA . GLN A 1 176 ? -17.950 4.224 2.473 1.00 96.25 176 GLN A CA 1
ATOM 1407 C C . GLN A 1 176 ? -18.447 3.674 3.806 1.00 96.25 176 GLN A C 1
ATOM 1409 O O . GLN A 1 176 ? -18.926 4.449 4.636 1.00 96.25 176 GLN A O 1
ATOM 1414 N N . GLU A 1 177 ? -18.303 2.370 4.042 1.00 96.38 177 GLU A N 1
ATOM 1415 C CA . GLU A 1 177 ? -18.724 1.777 5.309 1.00 96.38 177 GLU A CA 1
ATOM 1416 C C . GLU A 1 177 ? -17.854 2.263 6.471 1.00 96.38 177 GLU A C 1
ATOM 1418 O O . GLU A 1 177 ? -18.381 2.758 7.469 1.00 96.38 177 GLU A O 1
ATOM 1423 N N . ARG A 1 178 ? -16.528 2.299 6.292 1.00 96.94 178 ARG A N 1
ATOM 1424 C CA . ARG A 1 178 ? -15.608 2.820 7.310 1.00 96.94 178 ARG A CA 1
ATOM 1425 C C . ARG A 1 178 ? -15.931 4.260 7.712 1.00 96.94 178 ARG A C 1
ATOM 1427 O O . ARG A 1 178 ? -15.840 4.600 8.890 1.00 96.94 178 ARG A O 1
ATOM 1434 N N . ARG A 1 179 ? -16.330 5.126 6.771 1.00 97.75 179 ARG A N 1
ATOM 1435 C CA . ARG A 1 179 ? -16.749 6.505 7.092 1.00 97.75 179 ARG A CA 1
ATOM 1436 C C . ARG A 1 179 ? -17.960 6.523 8.030 1.00 97.75 179 ARG A C 1
ATOM 1438 O O . ARG A 1 179 ? -17.983 7.324 8.963 1.00 97.75 179 ARG A O 1
ATOM 1445 N N . LYS A 1 180 ? -18.944 5.642 7.812 1.00 97.44 180 LYS A N 1
ATOM 1446 C CA . LYS A 1 180 ? -20.119 5.522 8.692 1.00 97.44 180 LYS A CA 1
ATOM 1447 C C . LYS A 1 180 ? -19.725 5.005 10.069 1.00 97.44 180 LYS A C 1
ATOM 1449 O O . LYS A 1 180 ? -20.182 5.557 11.063 1.00 97.44 180 LYS A O 1
ATOM 1454 N N . GLU A 1 181 ? -18.856 4.000 10.131 1.00 96.44 181 GLU A N 1
ATOM 1455 C CA . GLU A 1 181 ? -18.364 3.433 11.389 1.00 96.44 181 GLU A CA 1
ATOM 1456 C C . GLU A 1 181 ? -17.590 4.460 12.219 1.00 96.44 181 GLU A C 1
ATOM 1458 O O . GLU A 1 181 ? -17.850 4.610 13.411 1.00 96.44 181 GLU A O 1
ATOM 1463 N N . ILE A 1 182 ? -16.671 5.219 11.602 1.00 97.25 182 ILE A N 1
ATOM 1464 C CA . ILE A 1 182 ? -15.947 6.302 12.284 1.00 97.25 182 ILE A CA 1
ATOM 1465 C C . ILE A 1 182 ? -16.942 7.331 12.825 1.00 97.25 182 ILE A C 1
ATOM 1467 O O . ILE A 1 182 ? -16.858 7.690 14.001 1.00 97.25 182 ILE A O 1
ATOM 1471 N N . HIS A 1 183 ? -17.904 7.776 12.012 1.00 97.38 183 HIS A N 1
ATOM 1472 C CA . HIS A 1 183 ? -18.919 8.727 12.461 1.00 97.38 183 HIS A CA 1
ATOM 1473 C C . HIS A 1 183 ? -19.760 8.177 13.621 1.00 97.38 183 HIS A C 1
ATOM 1475 O O . HIS A 1 183 ? -19.948 8.870 14.617 1.00 97.38 183 HIS A O 1
ATOM 1481 N N . ALA A 1 184 ? -20.222 6.929 13.534 1.00 97.19 184 ALA A N 1
ATOM 1482 C CA . ALA A 1 184 ? -21.027 6.295 14.573 1.00 97.19 184 ALA A CA 1
ATOM 1483 C C . ALA A 1 184 ? -20.252 6.120 15.890 1.00 97.19 184 ALA A C 1
ATOM 1485 O O . ALA A 1 184 ? -20.807 6.350 16.963 1.00 97.19 184 ALA A O 1
ATOM 1486 N N . ALA A 1 185 ? -18.971 5.751 15.816 1.00 94.50 185 ALA A N 1
ATOM 1487 C CA . ALA A 1 185 ? -18.128 5.525 16.987 1.00 94.50 185 ALA A CA 1
ATOM 1488 C C . ALA A 1 185 ? -17.675 6.824 17.676 1.00 94.50 185 ALA A C 1
ATOM 1490 O O . ALA A 1 185 ? -17.434 6.826 18.881 1.00 94.50 185 ALA A O 1
ATOM 1491 N N . THR A 1 186 ? -17.530 7.922 16.926 1.00 94.94 186 THR A N 1
ATOM 1492 C CA . THR A 1 186 ? -16.865 9.147 17.418 1.00 94.94 186 THR A CA 1
ATOM 1493 C C . THR A 1 186 ? -17.750 10.392 17.427 1.00 94.94 186 THR A C 1
ATOM 1495 O O . THR A 1 186 ? -17.437 11.360 18.115 1.00 94.94 186 THR A O 1
ATOM 1498 N N . GLY A 1 187 ? -18.829 10.413 16.642 1.00 96.19 187 GLY A N 1
ATOM 1499 C CA . GLY A 1 187 ? -19.620 11.611 16.351 1.00 96.19 187 GLY A CA 1
ATOM 1500 C C . GLY A 1 187 ? -18.929 12.622 15.424 1.00 96.19 187 GLY A C 1
ATOM 1501 O O . GLY A 1 187 ? -19.535 13.635 15.073 1.00 96.19 187 GLY A O 1
ATOM 1502 N N . ILE A 1 188 ? -17.686 12.370 14.996 1.00 94.12 188 ILE A N 1
ATOM 1503 C CA . ILE A 1 188 ? -16.912 13.272 14.137 1.00 94.12 188 ILE A CA 1
ATOM 1504 C C . ILE A 1 188 ? -17.428 13.155 12.698 1.00 94.12 188 ILE A C 1
ATOM 1506 O O . ILE A 1 188 ? -17.521 12.059 12.135 1.00 94.12 188 ILE A O 1
ATOM 1510 N N . ALA A 1 189 ? -17.798 14.286 12.098 1.00 95.38 189 ALA A N 1
ATOM 1511 C CA . ALA A 1 189 ? -18.186 14.356 10.691 1.00 95.38 189 ALA A CA 1
ATOM 1512 C C . ALA A 1 189 ? -16.951 14.269 9.781 1.00 95.38 189 ALA A C 1
ATOM 1514 O O . ALA A 1 189 ? -15.892 14.766 10.147 1.00 95.38 189 ALA A O 1
ATOM 1515 N N . ASN A 1 190 ? -17.093 13.684 8.586 1.00 96.69 190 ASN A N 1
ATOM 1516 C CA . ASN A 1 190 ? -16.004 13.602 7.607 1.00 96.69 190 ASN A CA 1
ATOM 1517 C C . ASN A 1 190 ? -15.583 15.012 7.133 1.00 96.69 190 ASN A C 1
ATOM 1519 O O . ASN A 1 190 ? -16.341 15.632 6.376 1.00 96.69 190 ASN A O 1
ATOM 1523 N N . PRO A 1 191 ? -14.381 15.506 7.492 1.00 96.31 191 PRO A N 1
ATOM 1524 C CA . PRO A 1 191 ? -13.951 16.852 7.116 1.00 96.31 191 PRO A CA 1
ATOM 1525 C C . PRO A 1 191 ? -13.594 16.971 5.623 1.00 96.31 191 PRO A C 1
ATOM 1527 O O . PRO A 1 191 ? -13.566 18.077 5.088 1.00 96.31 191 PRO A O 1
ATOM 1530 N N . PHE A 1 192 ? -13.371 15.853 4.922 1.00 96.62 192 PHE A N 1
ATOM 1531 C CA . PHE A 1 192 ? -12.964 15.832 3.511 1.00 96.62 192 PHE A CA 1
ATOM 1532 C C . PHE A 1 192 ? -14.123 15.627 2.532 1.00 96.62 192 PHE A C 1
ATOM 1534 O O . PHE A 1 192 ? -13.893 15.571 1.327 1.00 96.62 192 PHE A O 1
ATOM 1541 N N . ALA A 1 193 ? -15.370 15.536 3.010 1.00 95.94 193 ALA A N 1
ATOM 1542 C CA . ALA A 1 193 ? -16.528 15.250 2.158 1.00 95.94 193 ALA A CA 1
ATOM 1543 C C . ALA A 1 193 ? -16.685 16.260 1.005 1.00 95.94 193 ALA A C 1
ATOM 1545 O O . ALA A 1 193 ? -16.837 15.863 -0.148 1.00 95.94 193 ALA A O 1
ATOM 1546 N N . SER A 1 194 ? -16.590 17.561 1.296 1.00 95.56 194 SER A N 1
ATOM 1547 C CA . SER A 1 194 ? -16.697 18.613 0.273 1.00 95.56 194 SER A CA 1
ATOM 1548 C C . SER A 1 194 ? -15.518 18.615 -0.701 1.00 95.56 194 SER A C 1
ATOM 1550 O O . SER A 1 194 ? -15.702 18.899 -1.884 1.00 95.56 194 SER A O 1
ATOM 1552 N N . LEU A 1 195 ? -14.317 18.292 -0.209 1.00 94.31 195 LEU A N 1
ATOM 1553 C CA . LEU A 1 195 ? -13.111 18.218 -1.032 1.00 94.31 195 LEU A CA 1
ATOM 1554 C C . LEU A 1 195 ? -13.237 17.079 -2.047 1.00 94.31 195 LEU A C 1
ATOM 1556 O O . LEU A 1 195 ? -13.089 17.307 -3.242 1.00 94.31 195 LEU A O 1
ATOM 1560 N N . ILE A 1 196 ? -13.624 15.886 -1.589 1.00 95.50 196 ILE A N 1
ATOM 1561 C CA . ILE A 1 196 ? -13.861 14.730 -2.460 1.00 95.50 196 ILE A CA 1
ATOM 1562 C C . ILE A 1 196 ? -15.014 14.972 -3.434 1.00 95.50 196 ILE A C 1
ATOM 1564 O O . ILE A 1 196 ? -14.888 14.648 -4.607 1.00 95.50 196 ILE A O 1
ATOM 1568 N N . ALA A 1 197 ? -16.104 15.611 -3.009 1.00 95.06 197 ALA A N 1
ATOM 1569 C CA . ALA A 1 197 ? -17.199 15.943 -3.923 1.00 95.06 197 ALA A CA 1
ATOM 1570 C C . ALA A 1 197 ? -16.775 16.886 -5.068 1.00 95.06 197 ALA A C 1
ATOM 1572 O O . ALA A 1 197 ? -17.425 16.910 -6.110 1.00 95.06 197 ALA A O 1
ATOM 1573 N N . THR A 1 198 ? -15.710 17.669 -4.872 1.00 93.81 198 THR A N 1
ATOM 1574 C CA . THR A 1 198 ? -15.225 18.650 -5.853 1.00 93.81 198 THR A CA 1
ATOM 1575 C C . THR A 1 198 ? -14.074 18.107 -6.701 1.00 93.81 198 THR A C 1
ATOM 1577 O O . THR A 1 198 ? -14.025 18.362 -7.900 1.00 93.81 198 THR A O 1
ATOM 1580 N N . GLU A 1 199 ? -13.143 17.375 -6.087 1.00 94.12 199 GLU A N 1
ATOM 1581 C CA . GLU A 1 199 ? -11.869 16.967 -6.697 1.00 94.12 199 GLU A CA 1
ATOM 1582 C C . GLU A 1 199 ? -11.745 15.447 -6.889 1.00 94.12 199 GLU A C 1
ATOM 1584 O O . GLU A 1 199 ? -10.806 14.985 -7.534 1.00 94.12 199 GLU A O 1
ATOM 1589 N N . GLY A 1 200 ? -12.667 14.658 -6.333 1.00 92.75 200 GLY A N 1
ATOM 1590 C CA . GLY A 1 200 ? -12.553 13.202 -6.226 1.00 92.75 200 GLY A CA 1
ATOM 1591 C C . GLY A 1 200 ? -12.567 12.446 -7.551 1.00 92.75 200 GLY A C 1
ATOM 1592 O O . GLY A 1 200 ? -12.033 11.350 -7.602 1.00 92.75 200 GLY A O 1
ATOM 1593 N N . GLU A 1 201 ? -13.127 13.030 -8.614 1.00 96.25 201 GLU A N 1
ATOM 1594 C CA . GLU A 1 201 ? -13.180 12.419 -9.954 1.00 96.25 201 GLU A CA 1
ATOM 1595 C C . GLU A 1 201 ? -12.047 12.898 -10.880 1.00 96.25 201 GLU A C 1
ATOM 1597 O O . GLU A 1 201 ? -11.934 12.449 -12.020 1.00 96.25 201 GLU A O 1
ATOM 1602 N N . ASP A 1 202 ? -11.207 13.833 -10.424 1.00 97.38 202 ASP A N 1
ATOM 1603 C CA . ASP A 1 202 ? -10.089 14.342 -11.216 1.00 97.38 202 ASP A CA 1
ATOM 1604 C C . ASP A 1 202 ? -8.843 13.454 -11.005 1.00 97.38 202 ASP A C 1
ATOM 1606 O O . ASP A 1 202 ? -8.305 13.403 -9.892 1.00 97.38 202 ASP A O 1
ATOM 1610 N N . PRO A 1 203 ? -8.323 12.784 -12.055 1.00 97.31 203 PRO A N 1
ATOM 1611 C CA . PRO A 1 203 ? -7.161 11.901 -11.942 1.00 97.31 203 PRO A CA 1
ATOM 1612 C C . PRO A 1 203 ? -5.870 12.623 -11.527 1.00 97.31 203 PRO A C 1
ATOM 1614 O O . PRO A 1 203 ? -4.911 11.976 -11.109 1.00 97.31 203 PRO A O 1
ATOM 1617 N N . LEU A 1 204 ? -5.806 13.956 -11.610 1.00 97.56 204 LEU A N 1
ATOM 1618 C CA . LEU A 1 204 ? -4.653 14.724 -11.140 1.00 97.56 204 LEU A CA 1
ATOM 1619 C C . LEU A 1 204 ? -4.686 14.986 -9.631 1.00 97.56 204 LEU A C 1
ATOM 1621 O O . LEU A 1 204 ? -3.653 15.361 -9.069 1.00 97.56 204 LEU A O 1
ATOM 1625 N N . THR A 1 205 ? -5.824 14.804 -8.954 1.00 97.06 205 THR A N 1
ATOM 1626 C CA . THR A 1 205 ? -6.001 15.165 -7.537 1.00 97.06 205 THR A CA 1
ATOM 1627 C C . THR A 1 205 ? -4.972 14.508 -6.635 1.00 97.06 205 THR A C 1
ATOM 1629 O O . THR A 1 205 ? -4.315 15.210 -5.866 1.00 97.06 205 THR A O 1
ATOM 1632 N N . PHE A 1 206 ? -4.731 13.205 -6.796 1.00 95.31 206 PHE A N 1
ATOM 1633 C CA . PHE A 1 206 ? -3.721 12.521 -5.995 1.00 95.31 206 PHE A CA 1
ATOM 1634 C C . PHE A 1 206 ? -2.318 13.118 -6.184 1.00 95.31 206 PHE A C 1
ATOM 1636 O O . PHE A 1 206 ? -1.656 13.476 -5.208 1.00 95.31 206 PHE A O 1
ATOM 1643 N N . SER A 1 207 ? -1.879 13.312 -7.432 1.00 95.81 207 SER A N 1
ATOM 1644 C CA . SER A 1 207 ? -0.553 13.881 -7.712 1.00 95.81 207 SER A CA 1
ATOM 1645 C C . SER A 1 207 ? -0.407 15.313 -7.179 1.00 95.81 207 SER A C 1
ATOM 1647 O O . SER A 1 207 ? 0.647 15.680 -6.651 1.00 95.81 207 SER A O 1
ATOM 1649 N N . ARG A 1 208 ? -1.484 16.113 -7.235 1.00 95.44 208 ARG A N 1
ATOM 1650 C CA . ARG A 1 208 ? -1.527 17.463 -6.659 1.00 95.44 208 ARG A CA 1
ATOM 1651 C C . ARG A 1 208 ? -1.357 17.418 -5.148 1.00 95.44 208 ARG A C 1
ATOM 1653 O O . ARG A 1 208 ? -0.527 18.160 -4.630 1.00 95.44 208 ARG A O 1
ATOM 1660 N N . TRP A 1 209 ? -2.080 16.541 -4.453 1.00 94.12 209 TRP A N 1
ATOM 1661 C CA . TRP A 1 209 ? -1.963 16.398 -3.000 1.00 94.12 209 TRP A CA 1
ATOM 1662 C C . TRP A 1 209 ? -0.564 15.941 -2.591 1.00 94.12 209 TRP A C 1
ATOM 1664 O O . TRP A 1 209 ? 0.027 16.505 -1.676 1.00 94.12 209 TRP A O 1
ATOM 1674 N N . MET A 1 210 ? 0.017 14.973 -3.300 1.00 91.38 210 MET A N 1
ATOM 1675 C CA . MET A 1 210 ? 1.362 14.491 -2.984 1.00 91.38 210 MET A CA 1
ATOM 1676 C C . MET A 1 210 ? 2.439 15.563 -3.177 1.00 91.38 210 MET A C 1
ATOM 1678 O O . MET A 1 210 ? 3.399 15.612 -2.411 1.00 91.38 210 MET A O 1
ATOM 1682 N N . ARG A 1 211 ? 2.274 16.451 -4.163 1.00 92.94 211 ARG A N 1
ATOM 1683 C CA . ARG A 1 211 ? 3.223 17.541 -4.437 1.00 92.94 211 ARG A CA 1
ATOM 1684 C C . ARG A 1 211 ? 3.028 18.764 -3.545 1.00 92.94 211 ARG A C 1
ATOM 1686 O O . ARG A 1 211 ? 4.012 19.383 -3.151 1.00 92.94 211 ARG A O 1
ATOM 1693 N N . ALA A 1 212 ? 1.783 19.135 -3.257 1.00 91.88 212 ALA A N 1
ATOM 1694 C CA . ALA A 1 212 ? 1.459 20.292 -2.421 1.00 91.88 212 ALA A CA 1
ATOM 1695 C C . ALA A 1 212 ? 1.556 19.985 -0.916 1.00 91.88 212 ALA A C 1
ATOM 1697 O O . ALA A 1 212 ? 1.659 20.904 -0.105 1.00 91.88 212 ALA A O 1
ATOM 1698 N N . GLY A 1 213 ? 1.548 18.700 -0.558 1.00 89.06 213 GLY A N 1
ATOM 1699 C CA . GLY A 1 213 ? 1.372 18.221 0.804 1.00 89.06 213 GLY A CA 1
ATOM 1700 C C . GLY A 1 213 ? -0.072 17.785 1.041 1.00 89.06 213 GLY A C 1
ATOM 1701 O O . GLY A 1 213 ? -1.021 18.402 0.554 1.00 89.06 213 GLY A O 1
ATOM 1702 N N . LEU A 1 214 ? -0.230 16.700 1.802 1.00 89.12 214 LEU A N 1
ATOM 1703 C CA . LEU A 1 214 ? -1.548 16.200 2.172 1.00 89.12 214 LEU A CA 1
ATOM 1704 C C . LEU A 1 214 ? -2.304 17.240 3.020 1.00 89.12 214 LEU A C 1
ATOM 1706 O O . LEU A 1 214 ? -1.669 17.952 3.808 1.00 89.12 214 LEU A O 1
ATOM 1710 N N . PRO A 1 215 ? -3.645 17.302 2.913 1.00 88.94 215 PRO A N 1
ATOM 1711 C CA . PRO A 1 215 ? -4.464 18.116 3.799 1.00 88.94 215 PRO A CA 1
ATOM 1712 C C . PRO A 1 215 ? -4.109 17.897 5.281 1.00 88.94 215 PRO A C 1
ATOM 1714 O O . PRO A 1 215 ? -3.894 16.754 5.697 1.00 88.94 215 PRO A O 1
ATOM 1717 N N . PRO A 1 216 ? -4.033 18.966 6.094 1.00 87.50 216 PRO A N 1
ATOM 1718 C CA . PRO A 1 216 ? -3.739 18.828 7.512 1.00 87.50 216 PRO A CA 1
ATOM 1719 C C . PRO A 1 216 ? -4.879 18.094 8.224 1.00 87.50 216 PRO A C 1
ATOM 1721 O O . PRO A 1 216 ? -6.049 18.275 7.895 1.00 87.50 216 PRO A O 1
ATOM 1724 N N . VAL A 1 217 ? -4.521 17.303 9.231 1.00 90.44 217 VAL A N 1
ATOM 1725 C CA . VAL A 1 217 ? -5.450 16.580 10.112 1.00 90.44 217 VAL A CA 1
ATOM 1726 C C . VAL A 1 217 ? -5.130 16.934 11.561 1.00 90.44 217 VAL A C 1
ATOM 1728 O O . VAL A 1 217 ? -3.983 17.250 11.878 1.00 90.44 217 VAL A O 1
ATOM 1731 N N . ALA A 1 218 ? -6.122 16.937 12.445 1.00 89.06 218 ALA A N 1
ATOM 1732 C CA . ALA A 1 218 ? -5.935 17.279 13.856 1.00 89.06 218 ALA A CA 1
ATOM 1733 C C . ALA A 1 218 ? -5.598 16.058 14.729 1.00 89.06 218 ALA A C 1
ATOM 1735 O O . ALA A 1 218 ? -4.827 16.166 15.691 1.00 89.06 218 ALA A O 1
ATOM 1736 N N . ASP A 1 219 ? -6.170 14.903 14.392 1.00 89.50 219 ASP A N 1
ATOM 1737 C CA . ASP A 1 219 ? -6.080 13.670 15.165 1.00 89.50 219 ASP A CA 1
ATOM 1738 C C . ASP A 1 219 ? -6.122 12.414 14.276 1.00 89.50 219 ASP A C 1
ATOM 1740 O O . ASP A 1 219 ? -6.117 12.483 13.046 1.00 89.50 219 ASP A O 1
ATOM 1744 N N . ILE A 1 220 ? -6.140 11.243 14.917 1.00 90.38 220 ILE A N 1
ATOM 1745 C CA . ILE A 1 220 ? -6.174 9.942 14.244 1.00 90.38 220 ILE A CA 1
ATOM 1746 C C . ILE A 1 220 ? -7.475 9.682 13.466 1.00 90.38 220 ILE A C 1
ATOM 1748 O O . ILE A 1 220 ? -7.461 8.921 12.502 1.00 90.38 220 ILE A O 1
ATOM 1752 N N . TYR A 1 221 ? -8.595 10.295 13.850 1.00 93.25 221 TYR A N 1
ATOM 1753 C CA . TYR A 1 221 ? -9.884 10.091 13.191 1.00 93.25 221 TYR A CA 1
ATOM 1754 C C . TYR A 1 221 ? -9.974 10.919 11.916 1.00 93.25 221 TYR A C 1
ATOM 1756 O O . TYR A 1 221 ? -10.361 10.397 10.871 1.00 93.25 221 TYR A O 1
ATOM 1764 N N . GLU A 1 222 ? -9.541 12.180 11.965 1.00 93.56 222 GLU A N 1
ATOM 1765 C CA . GLU A 1 222 ? -9.354 12.974 10.752 1.00 93.56 222 GLU A CA 1
ATOM 1766 C C . GLU A 1 222 ? -8.289 12.344 9.850 1.00 93.56 222 GLU A C 1
ATOM 1768 O O . GLU A 1 222 ? -8.494 12.237 8.645 1.00 93.56 222 GLU A O 1
ATOM 1773 N N . TRP A 1 223 ? -7.194 11.827 10.413 1.00 92.56 223 TRP A N 1
ATOM 1774 C CA . TRP A 1 223 ? -6.214 11.063 9.643 1.00 92.56 223 TRP A CA 1
ATOM 1775 C C . TRP A 1 223 ? -6.836 9.846 8.950 1.00 92.56 223 TRP A C 1
ATOM 1777 O O . TRP A 1 223 ? -6.587 9.622 7.767 1.00 92.56 223 TRP A O 1
ATOM 1787 N N . ALA A 1 224 ? -7.689 9.089 9.643 1.00 94.81 224 ALA A N 1
ATOM 1788 C CA . ALA A 1 224 ? -8.391 7.960 9.048 1.00 94.81 224 ALA A CA 1
ATOM 1789 C C . ALA A 1 224 ? -9.296 8.415 7.892 1.00 94.81 224 ALA A C 1
ATOM 1791 O O . ALA A 1 224 ? -9.222 7.839 6.809 1.00 94.81 224 ALA A O 1
ATOM 1792 N N . TYR A 1 225 ? -10.071 9.493 8.062 1.00 96.81 225 TYR A N 1
ATOM 1793 C CA . TYR A 1 225 ? -10.860 10.069 6.967 1.00 96.81 225 TYR A CA 1
ATOM 1794 C C . TYR A 1 225 ? -9.994 10.519 5.784 1.00 96.81 225 TYR A C 1
ATOM 1796 O O . TYR A 1 225 ? -10.383 10.295 4.639 1.00 96.81 225 TYR A O 1
ATOM 1804 N N . LEU A 1 226 ? -8.816 11.097 6.038 1.00 94.62 226 LEU A N 1
ATOM 1805 C CA . LEU A 1 226 ? -7.868 11.471 4.989 1.00 94.62 226 LEU A CA 1
ATOM 1806 C C . LEU A 1 226 ? -7.378 10.238 4.220 1.00 94.62 226 LEU A C 1
ATOM 1808 O O . LEU A 1 226 ? -7.302 10.279 2.996 1.00 94.62 226 LEU A O 1
ATOM 1812 N N . ARG A 1 227 ? -7.077 9.122 4.898 1.00 93.88 227 ARG A N 1
ATOM 1813 C CA . ARG A 1 227 ? -6.687 7.874 4.213 1.00 93.88 227 ARG A CA 1
ATOM 1814 C C . ARG A 1 227 ? -7.801 7.343 3.313 1.00 93.88 227 ARG A C 1
ATOM 1816 O O . ARG A 1 227 ? -7.509 6.909 2.207 1.00 93.88 227 ARG A O 1
ATOM 1823 N N . LEU A 1 228 ? -9.059 7.428 3.741 1.00 96.75 228 LEU A N 1
ATOM 1824 C CA . LEU A 1 228 ? -10.202 7.032 2.908 1.00 96.75 228 LEU A CA 1
ATOM 1825 C C . LEU A 1 228 ? -10.403 7.988 1.722 1.00 96.75 228 LEU A C 1
ATOM 1827 O O . LEU A 1 228 ? -10.714 7.550 0.622 1.00 96.75 228 LEU A O 1
ATOM 1831 N N . ALA A 1 229 ? -10.175 9.288 1.919 1.00 96.56 229 ALA A N 1
ATOM 1832 C CA . ALA A 1 229 ? -10.173 10.271 0.837 1.00 96.56 229 ALA A CA 1
ATOM 1833 C C . ALA A 1 229 ? -9.059 9.990 -0.193 1.00 96.56 229 ALA A C 1
ATOM 1835 O O . ALA A 1 229 ? -9.265 10.167 -1.388 1.00 96.56 229 ALA A O 1
ATOM 1836 N N . ILE A 1 230 ? -7.897 9.500 0.255 1.00 94.88 230 ILE A N 1
ATOM 1837 C CA . ILE A 1 230 ? -6.811 9.068 -0.635 1.00 94.88 230 ILE A CA 1
ATOM 1838 C C . ILE A 1 230 ? -7.246 7.887 -1.515 1.00 94.88 230 ILE A C 1
ATOM 1840 O O . ILE A 1 230 ? -6.959 7.911 -2.708 1.00 94.88 230 ILE A O 1
ATOM 1844 N N . VAL A 1 231 ? -7.973 6.906 -0.968 1.00 95.06 231 VAL A N 1
ATOM 1845 C CA . VAL A 1 231 ? -8.543 5.795 -1.759 1.00 95.06 231 VAL A CA 1
ATOM 1846 C C . VAL A 1 231 ? -9.465 6.328 -2.862 1.00 95.06 231 VAL A C 1
ATOM 1848 O O . VAL A 1 231 ? -9.386 5.883 -4.004 1.00 95.06 231 VAL A O 1
ATOM 1851 N N . ASP A 1 232 ? -10.303 7.327 -2.558 1.00 95.62 232 ASP A N 1
ATOM 1852 C CA . ASP A 1 232 ? -11.211 7.898 -3.561 1.00 95.62 232 ASP A CA 1
ATOM 1853 C C . ASP A 1 232 ? -10.448 8.509 -4.749 1.00 95.62 232 ASP A C 1
ATOM 1855 O O . ASP A 1 232 ? -10.862 8.326 -5.887 1.00 95.62 232 ASP A O 1
ATOM 1859 N N . VAL A 1 233 ? -9.328 9.203 -4.506 1.00 95.75 233 VAL A N 1
ATOM 1860 C CA . VAL A 1 233 ? -8.581 9.928 -5.556 1.00 95.75 233 VAL A CA 1
ATOM 1861 C C . VAL A 1 233 ? -7.592 9.056 -6.339 1.00 95.75 233 VAL A C 1
ATOM 1863 O O . VAL A 1 233 ? -7.010 9.533 -7.314 1.00 95.75 233 VAL A O 1
ATOM 1866 N N . HIS A 1 234 ? -7.399 7.791 -5.954 1.00 95.19 234 HIS A N 1
ATOM 1867 C CA . HIS A 1 234 ? -6.648 6.822 -6.761 1.00 95.19 234 HIS A CA 1
ATOM 1868 C C . HIS A 1 234 ? -7.508 6.215 -7.873 1.00 95.19 234 HIS A C 1
ATOM 1870 O O . HIS A 1 234 ? -7.030 6.060 -9.002 1.00 95.19 234 HIS A O 1
ATOM 1876 N N . ARG A 1 235 ? -8.790 5.937 -7.591 1.00 94.94 235 ARG A N 1
ATOM 1877 C CA . ARG A 1 235 ? -9.726 5.290 -8.525 1.00 94.94 235 ARG A CA 1
ATOM 1878 C C . ARG A 1 235 ? -9.805 5.969 -9.907 1.00 94.94 235 ARG A C 1
ATOM 1880 O O . ARG A 1 235 ? -9.676 5.240 -10.894 1.00 94.94 235 ARG A O 1
ATOM 1887 N N . PRO A 1 236 ? -9.932 7.309 -10.043 1.00 96.44 236 PRO A N 1
ATOM 1888 C CA . PRO A 1 236 ? -10.070 7.950 -11.354 1.00 96.44 236 PRO A CA 1
ATOM 1889 C C . PRO A 1 236 ? -8.876 7.719 -12.285 1.00 96.44 236 PRO A C 1
ATOM 1891 O O . PRO A 1 236 ? -9.033 7.699 -13.505 1.00 96.44 236 PRO A O 1
ATOM 1894 N N . VAL A 1 237 ? -7.671 7.523 -11.733 1.00 97.31 237 VAL A N 1
ATOM 1895 C CA . VAL A 1 237 ? -6.480 7.218 -12.538 1.00 97.31 237 VAL A CA 1
ATOM 1896 C C . VAL A 1 237 ? -6.636 5.853 -13.211 1.00 97.31 237 VAL A C 1
ATOM 1898 O O . VAL A 1 237 ? -6.379 5.727 -14.409 1.00 97.31 237 VAL A O 1
ATOM 1901 N N . LEU A 1 238 ? -7.114 4.844 -12.477 1.00 96.44 238 LEU A N 1
ATOM 1902 C CA . LEU A 1 238 ? -7.360 3.510 -13.031 1.00 96.44 238 LEU A CA 1
ATOM 1903 C C . LEU A 1 238 ? -8.558 3.493 -13.970 1.00 96.44 238 LEU A C 1
ATOM 1905 O O . LEU A 1 238 ? -8.509 2.801 -14.980 1.00 96.44 238 LEU A O 1
ATOM 1909 N N . GLU A 1 239 ? -9.619 4.240 -13.679 1.00 95.56 239 GLU A N 1
ATOM 1910 C CA . GLU A 1 239 ? -10.770 4.334 -14.584 1.00 95.56 239 GLU A CA 1
ATOM 1911 C C . GLU A 1 239 ? -10.378 4.955 -15.928 1.00 95.56 239 GLU A C 1
ATOM 1913 O O . GLU A 1 239 ? -10.859 4.515 -16.974 1.00 95.56 239 GLU A O 1
ATOM 1918 N N . ARG A 1 240 ? -9.463 5.933 -15.913 1.00 97.00 240 ARG A N 1
ATOM 1919 C CA . ARG A 1 240 ? -8.971 6.595 -17.123 1.00 97.00 240 ARG A CA 1
ATOM 1920 C C . ARG A 1 240 ? -7.968 5.749 -17.906 1.00 97.00 240 ARG A C 1
ATOM 1922 O O . ARG A 1 240 ? -8.095 5.633 -19.121 1.00 97.00 240 ARG A O 1
ATOM 1929 N N . PHE A 1 241 ? -6.969 5.175 -17.237 1.00 97.88 241 PHE A N 1
ATOM 1930 C CA . PHE A 1 241 ? -5.817 4.554 -17.909 1.00 97.88 241 PHE A CA 1
ATOM 1931 C C . PHE A 1 241 ? -5.765 3.026 -17.794 1.00 97.88 241 PHE A C 1
ATOM 1933 O O . PHE A 1 241 ? -4.963 2.382 -18.470 1.00 97.88 241 PHE A O 1
ATOM 1940 N N . GLY A 1 242 ? -6.571 2.426 -16.916 1.00 96.69 242 GLY A N 1
ATOM 1941 C CA . GLY A 1 242 ? -6.514 1.000 -16.576 1.00 96.69 242 GLY A CA 1
ATOM 1942 C C . GLY A 1 242 ? -5.259 0.584 -15.800 1.00 96.69 242 GLY A C 1
ATOM 1943 O O . GLY A 1 242 ? -5.056 -0.604 -15.569 1.00 96.69 242 GLY A O 1
ATOM 1944 N N . ARG A 1 243 ? -4.393 1.540 -15.446 1.00 97.50 243 ARG A N 1
ATOM 1945 C CA . ARG A 1 243 ? -3.098 1.363 -14.771 1.00 97.50 243 ARG A CA 1
ATOM 1946 C C . ARG A 1 243 ? -2.614 2.704 -14.212 1.00 97.50 243 ARG A C 1
ATOM 1948 O O . ARG A 1 243 ? -3.230 3.731 -14.472 1.00 97.50 243 ARG A O 1
ATOM 1955 N N . TYR A 1 244 ? -1.495 2.712 -13.499 1.00 97.94 244 TYR A N 1
ATOM 1956 C CA . TYR A 1 244 ? -0.826 3.921 -13.029 1.00 97.94 244 TYR A CA 1
ATOM 1957 C C . TYR A 1 244 ? 0.263 4.361 -14.023 1.00 97.94 244 TYR A C 1
ATOM 1959 O O . TYR A 1 244 ? 1.306 3.699 -14.108 1.00 97.94 244 TYR A O 1
ATOM 1967 N N . PRO A 1 245 ? 0.090 5.482 -14.757 1.00 98.50 245 PRO A N 1
ATOM 1968 C CA . PRO A 1 245 ? 1.056 5.907 -15.775 1.00 98.50 245 PRO A CA 1
ATOM 1969 C C . PRO A 1 245 ? 2.470 6.131 -15.228 1.00 98.50 245 PRO A C 1
ATOM 1971 O O . PRO A 1 245 ? 3.450 5.771 -15.873 1.00 98.50 245 PRO A O 1
ATOM 1974 N N . TRP A 1 246 ? 2.597 6.621 -13.993 1.00 97.00 246 TRP A N 1
ATOM 1975 C CA . TRP A 1 246 ? 3.899 6.840 -13.349 1.00 97.00 246 TRP A CA 1
ATOM 1976 C C . TRP A 1 246 ? 4.704 5.556 -13.109 1.00 97.00 246 TRP A C 1
ATOM 1978 O O . TRP A 1 246 ? 5.923 5.607 -12.978 1.00 97.00 246 TRP A O 1
ATOM 1988 N N . ARG A 1 247 ? 4.062 4.379 -13.129 1.00 97.62 247 ARG A N 1
ATOM 1989 C CA . ARG A 1 247 ? 4.753 3.079 -13.054 1.00 97.62 247 ARG A CA 1
ATOM 1990 C C . ARG A 1 247 ? 5.251 2.579 -14.406 1.00 97.62 247 ARG A C 1
ATOM 1992 O O . ARG A 1 247 ? 5.911 1.546 -14.472 1.00 97.62 247 ARG A O 1
ATOM 1999 N N . ASN A 1 248 ? 4.942 3.263 -15.508 1.00 98.31 248 ASN A N 1
ATOM 2000 C CA . ASN A 1 248 ? 5.314 2.779 -16.836 1.00 98.31 248 ASN A CA 1
ATOM 2001 C C . ASN A 1 248 ? 6.831 2.634 -16.975 1.00 98.31 248 ASN A C 1
ATOM 2003 O O . ASN A 1 248 ? 7.299 1.582 -17.409 1.00 98.31 248 ASN A O 1
ATOM 2007 N N . GLY A 1 249 ? 7.604 3.621 -16.519 1.00 97.56 249 GLY A N 1
ATOM 2008 C CA . GLY A 1 249 ? 9.063 3.536 -16.525 1.00 97.56 249 GLY A CA 1
ATOM 2009 C C . GLY A 1 249 ? 9.608 2.384 -15.672 1.00 97.56 249 GLY A C 1
ATOM 2010 O O . GLY A 1 249 ? 10.445 1.624 -16.159 1.00 97.56 249 GLY A O 1
ATOM 2011 N N . SER A 1 250 ? 9.100 2.198 -14.446 1.00 97.00 250 SER A N 1
ATOM 2012 C CA . SER A 1 250 ? 9.558 1.136 -13.531 1.00 97.00 250 SER A CA 1
ATOM 2013 C C . SER A 1 250 ? 9.187 -0.271 -14.012 1.00 97.00 250 SER A C 1
ATOM 2015 O O . SER A 1 250 ? 9.902 -1.233 -13.738 1.00 97.00 250 SER A O 1
ATOM 2017 N N . LEU A 1 251 ? 8.103 -0.401 -14.777 1.00 96.69 251 LEU A N 1
ATOM 2018 C CA . LEU A 1 251 ? 7.633 -1.664 -15.349 1.00 96.69 251 LEU A CA 1
ATOM 2019 C C . LEU A 1 251 ? 8.154 -1.927 -16.769 1.00 96.69 251 LEU A C 1
ATOM 2021 O O . LEU A 1 251 ? 7.832 -2.956 -17.359 1.00 96.69 251 LEU A O 1
ATOM 2025 N N . GLY A 1 252 ? 8.940 -1.013 -17.344 1.00 96.75 252 GLY A N 1
ATOM 2026 C CA . GLY A 1 252 ? 9.413 -1.134 -18.724 1.00 96.75 252 GLY A CA 1
ATOM 2027 C C . GLY A 1 252 ? 8.296 -1.000 -19.769 1.00 96.75 252 GLY A C 1
ATOM 2028 O O . GLY A 1 252 ? 8.412 -1.518 -20.879 1.00 96.75 252 GLY A O 1
ATOM 2029 N N . ARG A 1 253 ? 7.204 -0.311 -19.435 1.00 97.88 253 ARG A N 1
ATOM 2030 C CA . ARG A 1 253 ? 6.105 0.005 -20.356 1.00 97.88 253 ARG A CA 1
ATOM 2031 C C . ARG A 1 253 ? 6.422 1.285 -21.134 1.00 97.88 253 ARG A C 1
ATOM 2033 O O . ARG A 1 253 ? 7.230 2.115 -20.712 1.00 97.88 253 ARG A O 1
ATOM 2040 N N . LEU A 1 254 ? 5.781 1.436 -22.289 1.00 97.25 254 LEU A N 1
ATOM 2041 C CA . LEU A 1 254 ? 5.723 2.709 -23.005 1.00 97.25 254 LEU A CA 1
ATOM 2042 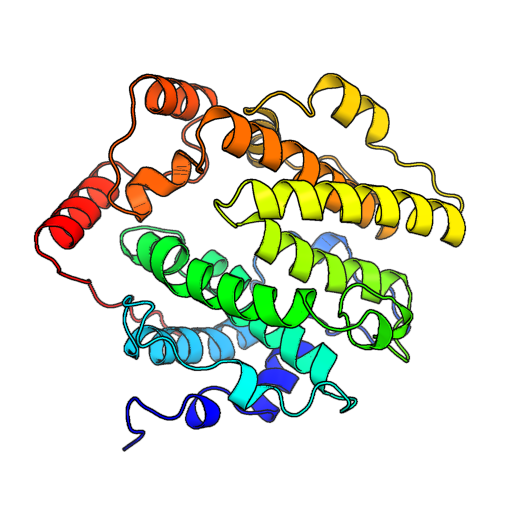C C . LEU A 1 254 ? 4.490 3.490 -22.548 1.00 97.25 254 LEU A C 1
ATOM 2044 O O . LEU A 1 254 ? 3.437 2.891 -22.296 1.00 97.25 254 LEU A O 1
ATOM 2048 N N . ASN A 1 255 ? 4.641 4.810 -22.477 1.00 98.19 255 ASN A N 1
ATOM 2049 C CA . ASN A 1 255 ? 3.525 5.728 -22.318 1.00 98.19 255 ASN A CA 1
ATOM 2050 C C . ASN A 1 255 ? 2.790 5.859 -23.660 1.00 98.19 255 ASN A C 1
ATOM 2052 O O . ASN A 1 255 ? 3.405 5.866 -24.727 1.00 98.19 255 ASN A O 1
ATOM 2056 N N . SER A 1 256 ? 1.469 5.945 -23.609 1.00 98.38 256 SER A N 1
ATOM 2057 C CA . SER A 1 256 ? 0.665 6.526 -24.684 1.00 98.38 256 SER A CA 1
ATOM 2058 C C . SER A 1 256 ? 0.768 8.056 -24.660 1.00 98.38 256 SER A C 1
ATOM 2060 O O . SER A 1 256 ? 1.156 8.631 -23.648 1.00 98.38 256 SER A O 1
ATOM 2062 N N . LEU A 1 257 ? 0.357 8.727 -25.743 1.00 98.31 257 LEU A N 1
ATOM 2063 C CA . LEU A 1 257 ? 0.339 10.199 -25.804 1.00 98.31 257 LEU A CA 1
ATOM 2064 C C . LEU A 1 257 ? -0.485 10.826 -24.668 1.00 98.31 257 LEU A C 1
ATOM 2066 O O . LEU A 1 257 ? -0.125 11.868 -24.133 1.00 98.31 257 LEU A O 1
ATOM 2070 N N . GLU A 1 258 ? -1.593 10.185 -24.292 1.00 98.31 258 GLU A N 1
ATOM 2071 C CA . GLU A 1 258 ? -2.441 10.664 -23.199 1.00 98.31 258 GLU A CA 1
ATOM 2072 C C . GLU A 1 258 ? -1.755 10.507 -21.835 1.00 98.31 258 GLU A C 1
ATOM 2074 O O . GLU A 1 258 ? -1.833 11.397 -20.991 1.00 98.31 258 GLU A O 1
ATOM 2079 N N . GLU A 1 259 ? -1.050 9.393 -21.625 1.00 98.50 259 GLU A N 1
ATOM 2080 C CA . GLU A 1 259 ? -0.263 9.165 -20.412 1.00 98.50 259 GLU A CA 1
ATOM 2081 C C . GLU A 1 259 ? 0.928 10.125 -20.315 1.00 98.50 259 GLU A C 1
ATOM 2083 O O . GLU A 1 259 ? 1.228 10.584 -19.219 1.00 98.50 259 GLU A O 1
ATOM 2088 N N . GLU A 1 260 ? 1.582 10.461 -21.433 1.00 98.31 260 GLU A N 1
ATOM 2089 C CA . GLU A 1 260 ? 2.651 11.472 -21.474 1.00 98.31 260 GLU A CA 1
ATOM 2090 C C . GLU A 1 260 ? 2.129 12.840 -21.025 1.00 98.31 260 GLU A C 1
ATOM 2092 O O . GLU A 1 260 ? 2.698 13.439 -20.114 1.00 98.31 260 GLU A O 1
ATOM 2097 N N . GLN A 1 261 ? 0.999 13.290 -21.582 1.00 98.31 261 GLN A N 1
ATOM 2098 C CA . GLN A 1 261 ? 0.373 14.550 -21.174 1.00 98.31 261 GLN A CA 1
ATOM 2099 C C . GLN A 1 261 ? -0.021 14.533 -19.689 1.00 98.31 261 GLN A C 1
ATOM 2101 O O . GLN A 1 261 ? 0.232 15.492 -18.960 1.00 98.31 261 GLN A O 1
ATOM 2106 N N . PHE A 1 262 ? -0.613 13.435 -19.214 1.00 98.44 262 PHE A N 1
ATOM 2107 C CA . PHE A 1 262 ? -0.956 13.285 -17.802 1.00 98.44 262 PHE A CA 1
ATOM 2108 C C . PHE A 1 262 ? 0.280 13.353 -16.896 1.00 98.44 262 PHE A C 1
ATOM 2110 O O . PHE A 1 262 ? 0.238 13.994 -15.845 1.00 98.44 262 PHE A O 1
ATOM 2117 N N . LEU A 1 263 ? 1.391 12.725 -17.291 1.00 98.25 263 LEU A N 1
ATOM 2118 C CA . LEU A 1 263 ? 2.640 12.767 -16.535 1.00 98.25 263 LEU A CA 1
ATOM 2119 C C . LEU A 1 263 ? 3.204 14.190 -16.467 1.00 98.25 263 LEU A C 1
ATOM 2121 O O . LEU A 1 263 ? 3.556 14.631 -15.372 1.00 98.25 263 LEU A O 1
ATOM 2125 N N . GLU A 1 264 ? 3.195 14.940 -17.570 1.00 98.06 264 GLU A N 1
ATOM 2126 C CA . GLU A 1 264 ? 3.577 16.359 -17.585 1.00 98.06 264 GLU A CA 1
ATOM 2127 C C . GLU A 1 264 ? 2.710 17.199 -16.627 1.00 98.06 264 GLU A C 1
ATOM 2129 O O . GLU A 1 264 ? 3.235 17.920 -15.774 1.00 98.06 264 GLU A O 1
ATOM 2134 N N . GLU A 1 265 ? 1.381 17.062 -16.702 1.00 97.81 265 GLU A N 1
ATOM 2135 C CA . GLU A 1 265 ? 0.423 17.783 -15.847 1.00 97.81 265 GLU A CA 1
ATOM 2136 C C . GLU A 1 265 ? 0.568 17.406 -14.362 1.00 97.81 265 GLU A C 1
ATOM 2138 O O . GLU A 1 265 ? 0.511 18.265 -13.472 1.00 97.81 265 GLU A O 1
ATOM 2143 N N . SER A 1 266 ? 0.839 16.128 -14.083 1.00 97.00 266 SER A N 1
ATOM 2144 C CA . SER A 1 266 ? 1.119 15.624 -12.735 1.00 97.00 266 SER A CA 1
ATOM 2145 C C . SER A 1 266 ? 2.454 16.132 -12.179 1.00 97.00 266 SER A C 1
ATOM 2147 O O . SER A 1 266 ? 2.689 16.059 -10.972 1.00 97.00 266 SER A O 1
ATOM 2149 N N . GLY A 1 267 ? 3.318 16.706 -13.026 1.00 96.75 267 GLY A N 1
ATOM 2150 C CA . GLY A 1 267 ? 4.683 17.106 -12.690 1.00 96.75 267 GLY A CA 1
ATOM 2151 C C . GLY A 1 267 ? 5.615 15.917 -12.483 1.00 96.75 267 GLY A C 1
ATOM 2152 O O . GLY A 1 267 ? 6.433 15.956 -11.565 1.00 96.75 267 GLY A O 1
ATOM 2153 N N . HIS A 1 268 ? 5.458 14.873 -13.300 1.00 95.75 268 HIS A N 1
ATOM 2154 C CA . HIS A 1 268 ? 6.224 13.623 -13.268 1.00 95.75 268 HIS A CA 1
ATOM 2155 C C . HIS A 1 268 ? 6.195 12.928 -11.897 1.00 95.75 268 HIS A C 1
ATOM 2157 O O . HIS A 1 268 ? 7.187 12.358 -11.440 1.00 95.75 268 HIS A O 1
ATOM 2163 N N . PHE A 1 269 ? 5.052 12.996 -11.201 1.00 93.75 269 PHE A N 1
ATOM 2164 C CA . PHE A 1 269 ? 4.905 12.397 -9.876 1.00 93.75 269 PHE A CA 1
ATOM 2165 C C . PHE A 1 269 ? 5.147 10.883 -9.933 1.00 93.75 269 PHE A C 1
ATOM 2167 O O . PHE A 1 269 ? 4.469 10.176 -10.670 1.00 93.75 269 PHE A O 1
ATOM 2174 N N . GLY A 1 270 ? 6.088 10.391 -9.122 1.00 91.81 270 GLY A N 1
ATOM 2175 C CA . GLY A 1 270 ? 6.377 8.960 -8.977 1.00 91.81 270 GLY A CA 1
ATOM 2176 C C . GLY A 1 270 ? 7.043 8.303 -10.191 1.00 91.81 270 GLY A C 1
ATOM 2177 O O . GLY A 1 270 ? 7.282 7.098 -10.154 1.00 91.81 270 GLY A O 1
ATOM 2178 N N . GLU A 1 271 ? 7.334 9.062 -11.251 1.00 95.25 271 GLU A N 1
ATOM 2179 C CA . GLU A 1 271 ? 8.004 8.554 -12.444 1.00 95.25 271 GLU A CA 1
ATOM 2180 C C . GLU A 1 271 ? 9.507 8.381 -12.179 1.00 95.25 271 GLU A C 1
ATOM 2182 O O . GLU A 1 271 ? 10.151 9.228 -11.556 1.00 95.25 271 GLU A O 1
ATOM 2187 N N . VAL A 1 272 ? 10.086 7.286 -12.674 1.00 96.38 272 VAL A N 1
ATOM 2188 C CA . VAL A 1 272 ? 11.549 7.155 -12.762 1.00 96.38 272 VAL A CA 1
ATOM 2189 C C . VAL A 1 272 ? 12.087 8.020 -13.901 1.00 96.38 272 VAL A C 1
ATOM 2191 O O . VAL A 1 272 ? 11.398 8.257 -14.891 1.00 96.38 272 VAL A O 1
ATOM 2194 N N . ASP A 1 273 ? 13.343 8.451 -13.815 1.00 96.06 273 ASP A N 1
ATOM 2195 C CA . ASP A 1 273 ? 13.943 9.252 -14.880 1.00 96.06 273 ASP A CA 1
ATOM 2196 C C . ASP A 1 273 ? 14.034 8.486 -16.219 1.00 96.06 273 ASP A C 1
ATOM 2198 O O . ASP A 1 273 ? 14.043 7.250 -16.285 1.00 96.06 273 ASP A O 1
ATOM 2202 N N . GLY A 1 274 ? 14.126 9.234 -17.322 1.00 94.88 274 GLY A N 1
ATOM 2203 C CA . GLY A 1 274 ? 14.097 8.667 -18.670 1.00 94.88 274 GLY A CA 1
ATOM 2204 C C . GLY A 1 274 ? 15.269 7.735 -19.004 1.00 94.88 274 GLY A C 1
ATOM 2205 O O . GLY A 1 274 ? 15.128 6.874 -19.878 1.00 94.88 274 GLY A O 1
ATOM 2206 N N . GLU A 1 275 ? 16.419 7.870 -18.335 1.00 96.38 275 GLU A N 1
ATOM 2207 C CA . GLU A 1 275 ? 17.539 6.941 -18.493 1.00 96.38 275 GLU A CA 1
ATOM 2208 C C . GLU A 1 275 ? 17.265 5.623 -17.780 1.00 96.38 275 GLU A C 1
ATOM 2210 O O . GLU A 1 275 ? 17.349 4.569 -18.418 1.00 96.38 275 GLU A O 1
ATOM 2215 N N . THR A 1 276 ? 16.829 5.686 -16.525 1.00 96.62 276 THR A N 1
ATOM 2216 C CA . THR A 1 276 ? 16.366 4.525 -15.764 1.00 96.62 276 THR A CA 1
ATOM 2217 C C . THR A 1 276 ? 15.271 3.766 -16.515 1.00 96.62 276 THR A C 1
ATOM 2219 O O . THR A 1 276 ? 15.387 2.556 -16.720 1.00 96.62 276 THR A O 1
ATOM 2222 N N . ALA A 1 277 ? 14.243 4.462 -17.014 1.00 97.31 277 ALA A N 1
ATOM 2223 C CA . ALA A 1 277 ? 13.159 3.842 -17.777 1.00 97.31 277 ALA A CA 1
ATOM 2224 C C . ALA A 1 277 ? 13.670 3.119 -19.037 1.00 97.31 277 ALA A C 1
ATOM 2226 O O . ALA A 1 277 ? 13.186 2.043 -19.390 1.00 97.31 277 ALA A O 1
ATOM 2227 N N . ARG A 1 278 ? 14.667 3.686 -19.730 1.00 96.88 278 ARG A N 1
ATOM 2228 C CA . ARG A 1 278 ? 15.278 3.076 -20.922 1.00 96.88 278 ARG A CA 1
ATOM 2229 C C . ARG A 1 278 ? 16.042 1.798 -20.580 1.00 96.88 278 ARG A C 1
ATOM 2231 O O . ARG A 1 278 ? 15.915 0.821 -21.314 1.00 96.88 278 ARG A O 1
ATOM 2238 N N . LEU A 1 279 ? 16.805 1.808 -19.487 1.00 96.06 279 LEU A N 1
ATOM 2239 C CA . LEU A 1 279 ? 17.551 0.641 -19.009 1.00 96.06 279 LEU A CA 1
ATOM 2240 C C . LEU A 1 279 ? 16.598 -0.490 -18.617 1.00 96.06 279 LEU A C 1
ATOM 2242 O O . LEU A 1 279 ? 16.723 -1.601 -19.123 1.00 96.06 279 LEU A O 1
ATOM 2246 N N . ILE A 1 280 ? 15.577 -0.182 -17.810 1.00 96.56 280 ILE A N 1
ATOM 2247 C CA . ILE A 1 280 ? 14.543 -1.147 -17.416 1.00 96.56 280 ILE A CA 1
ATOM 2248 C C . ILE A 1 280 ? 13.861 -1.743 -18.654 1.00 96.56 280 ILE A C 1
ATOM 2250 O O . ILE A 1 280 ? 13.676 -2.958 -18.714 1.00 96.56 280 ILE A O 1
ATOM 2254 N N . ARG A 1 281 ? 13.517 -0.926 -19.659 1.00 96.50 281 ARG A N 1
ATOM 2255 C CA . ARG A 1 281 ? 12.929 -1.419 -20.917 1.00 96.50 281 ARG A CA 1
ATOM 2256 C C . ARG A 1 281 ? 13.846 -2.375 -21.677 1.00 96.50 281 ARG A C 1
ATOM 2258 O O . ARG A 1 281 ? 13.347 -3.378 -22.180 1.00 96.50 281 ARG A O 1
ATOM 2265 N N . SER A 1 282 ? 15.146 -2.081 -21.760 1.00 96.00 282 SER A N 1
ATOM 2266 C CA . SER A 1 282 ? 16.119 -2.984 -22.398 1.00 96.00 282 SER A CA 1
ATOM 2267 C C . SER A 1 282 ? 16.155 -4.326 -21.676 1.00 96.00 282 SER A C 1
ATOM 2269 O O . SER A 1 282 ? 15.987 -5.366 -22.305 1.00 96.00 282 SER A O 1
ATOM 2271 N N . ASP A 1 283 ? 16.249 -4.292 -20.344 1.00 94.00 283 ASP A N 1
ATOM 2272 C CA . ASP A 1 283 ? 16.236 -5.489 -19.509 1.00 94.00 283 ASP A CA 1
ATOM 2273 C C . ASP A 1 283 ? 14.973 -6.331 -19.750 1.00 94.00 283 ASP A C 1
ATOM 2275 O O . ASP A 1 283 ? 15.072 -7.533 -19.987 1.00 94.00 283 ASP A O 1
ATOM 2279 N N . VAL A 1 284 ? 13.783 -5.708 -19.757 1.00 92.31 284 VAL A N 1
ATOM 2280 C CA . VAL A 1 284 ? 12.518 -6.418 -20.033 1.00 92.31 284 VAL A CA 1
ATOM 2281 C C . VAL A 1 284 ? 12.537 -7.063 -21.421 1.00 92.31 284 VAL A C 1
ATOM 2283 O O . VAL A 1 284 ? 12.166 -8.228 -21.551 1.00 92.31 284 VAL A O 1
ATOM 2286 N N . ALA A 1 285 ? 12.976 -6.335 -22.452 1.00 93.19 285 ALA A N 1
ATOM 2287 C CA . ALA A 1 285 ? 13.014 -6.838 -23.827 1.00 93.19 285 ALA A CA 1
ATOM 2288 C C . ALA A 1 285 ? 13.976 -8.025 -24.001 1.00 93.19 285 ALA A C 1
ATOM 2290 O O . ALA A 1 285 ? 13.722 -8.919 -24.807 1.00 93.19 285 ALA A O 1
ATOM 2291 N N . GLU A 1 286 ? 15.061 -8.049 -23.229 1.00 94.25 286 GLU A N 1
ATOM 2292 C CA . GLU A 1 286 ? 16.067 -9.111 -23.243 1.00 94.25 286 GLU A CA 1
ATOM 2293 C C . GLU A 1 286 ? 15.748 -10.260 -22.269 1.00 94.25 286 GLU A C 1
ATOM 2295 O O . GLU A 1 286 ? 16.504 -11.229 -22.187 1.00 94.25 286 GLU A O 1
ATOM 2300 N N . GLY A 1 287 ? 14.644 -10.169 -21.516 1.00 89.00 287 GLY A N 1
ATOM 2301 C CA . GLY A 1 287 ? 14.313 -11.125 -20.456 1.00 89.00 287 GLY A CA 1
ATOM 2302 C C . GLY A 1 287 ? 15.318 -11.108 -19.299 1.00 89.00 287 GLY A C 1
ATOM 2303 O O . GLY A 1 287 ? 15.456 -12.097 -18.577 1.00 89.00 287 GLY A O 1
ATOM 2304 N N . GLN A 1 288 ? 16.046 -10.004 -19.134 1.00 89.69 288 GLN A N 1
ATOM 2305 C CA . GLN A 1 288 ? 16.993 -9.798 -18.052 1.00 89.69 288 GLN A CA 1
ATOM 2306 C C . GLN A 1 288 ? 16.302 -9.164 -16.847 1.00 89.69 288 GLN A C 1
ATOM 2308 O O . GLN A 1 288 ? 15.434 -8.299 -16.961 1.00 89.69 288 GLN A O 1
ATOM 2313 N N . TRP A 1 289 ? 16.728 -9.583 -15.659 1.00 87.12 289 TRP A N 1
ATOM 2314 C CA . TRP A 1 289 ? 16.273 -8.996 -14.409 1.00 87.12 289 TRP A CA 1
ATOM 2315 C C . TRP A 1 289 ? 17.476 -8.630 -13.552 1.00 87.12 289 TRP A C 1
ATOM 2317 O O . TRP A 1 289 ? 18.056 -9.478 -12.865 1.00 87.12 289 TRP A O 1
ATOM 2327 N N . THR A 1 290 ? 17.878 -7.361 -13.632 1.00 86.50 290 THR A N 1
ATOM 2328 C CA . THR A 1 290 ? 18.971 -6.832 -12.818 1.00 86.50 290 THR A CA 1
ATOM 2329 C C . THR A 1 290 ? 18.674 -7.058 -11.334 1.00 86.50 290 THR A C 1
ATOM 2331 O O . THR A 1 290 ? 17.572 -6.791 -10.849 1.00 86.50 290 THR A O 1
ATOM 2334 N N . ARG A 1 291 ? 19.660 -7.603 -10.611 1.00 88.62 291 ARG A N 1
ATOM 2335 C CA . ARG A 1 291 ? 19.529 -7.909 -9.181 1.00 88.62 291 ARG A CA 1
ATOM 2336 C C . ARG A 1 291 ? 19.263 -6.637 -8.385 1.00 88.62 291 ARG A C 1
ATOM 2338 O O . ARG A 1 291 ? 19.880 -5.617 -8.668 1.00 88.62 291 ARG A O 1
ATOM 2345 N N . LEU A 1 292 ? 18.401 -6.749 -7.375 1.00 92.38 292 LEU A N 1
ATOM 2346 C CA . LEU A 1 292 ? 18.143 -5.681 -6.414 1.00 92.38 292 LEU A CA 1
ATOM 2347 C C . LEU A 1 292 ? 19.459 -5.216 -5.783 1.00 92.38 292 LEU A C 1
ATOM 2349 O O . LEU A 1 292 ? 20.267 -6.055 -5.360 1.00 92.38 292 LEU A O 1
ATOM 2353 N N . SER A 1 293 ? 19.677 -3.905 -5.703 1.00 91.31 293 SER A N 1
ATOM 2354 C CA . SER A 1 293 ? 20.911 -3.376 -5.124 1.00 91.31 293 SER A CA 1
ATOM 2355 C C . SER A 1 293 ? 21.080 -3.776 -3.658 1.00 91.31 293 SER A C 1
ATOM 2357 O O . SER A 1 293 ? 20.150 -3.759 -2.840 1.00 91.31 293 SER A O 1
ATOM 2359 N N . LEU A 1 294 ? 22.326 -4.093 -3.303 1.00 87.31 294 LEU A N 1
ATOM 2360 C CA . LEU A 1 294 ? 22.719 -4.354 -1.925 1.00 87.31 294 LEU A CA 1
ATOM 2361 C C . LEU A 1 294 ? 22.953 -3.026 -1.207 1.00 87.31 294 LEU A C 1
ATOM 2363 O O . LEU A 1 294 ? 24.015 -2.414 -1.321 1.00 87.31 294 LEU A O 1
ATOM 2367 N N . LEU A 1 295 ? 21.947 -2.586 -0.462 1.00 82.62 295 LEU A N 1
ATOM 2368 C CA . LEU A 1 295 ? 22.049 -1.429 0.417 1.00 82.62 295 LEU A CA 1
ATOM 2369 C C . LEU A 1 295 ? 22.605 -1.852 1.778 1.00 82.62 295 LEU A C 1
ATOM 2371 O O . LEU A 1 295 ? 22.273 -2.925 2.287 1.00 82.62 295 LEU A O 1
ATOM 2375 N N . ALA A 1 296 ? 23.440 -0.996 2.371 1.00 71.56 296 ALA A N 1
ATOM 2376 C CA . ALA A 1 296 ? 23.943 -1.222 3.722 1.00 71.56 296 ALA A CA 1
ATOM 2377 C C . ALA A 1 296 ? 22.778 -1.155 4.739 1.00 71.56 296 ALA A C 1
ATOM 2379 O O . ALA A 1 296 ? 21.937 -0.254 4.601 1.00 71.56 296 ALA A O 1
ATOM 2380 N N . PRO A 1 297 ? 22.726 -2.069 5.728 1.00 62.59 297 PRO A N 1
ATOM 2381 C CA . PRO A 1 297 ? 21.773 -2.025 6.838 1.00 62.59 297 PRO A CA 1
ATOM 2382 C C . PRO A 1 297 ? 21.813 -0.716 7.633 1.00 62.59 297 PRO A C 1
ATOM 2384 O O . PRO A 1 297 ? 22.901 -0.105 7.729 1.00 62.59 297 PRO A O 1
#

Organism: NCBI:txid1168546

Secondary structure (DSSP, 8-state):
---TT-GGGTS-HHHHHHHHHHH--S-TTSPP-GGGTTSPP--HHHHHHHHHHHHHHHTT-S-GGG---GGGGT--TTSTTHHHHHHHHHHHHHHHHHHHHSSGGGHHHIIIIIHHHHHHHHHHHHTS-GGG-TTSGGGSTT--HHHHHHHHHHHHHHHHT---HHHHHHHHHHHHHHHHHHHHHH----TTHHHHHHHTT-TTHHHHHHHH-PPP-SSHHHHHHHHHHHHHHHHHHHHHHSS-GGGTTTTTPPPPHHHHHHHHHHTSTTPPPHHHHHHHHHHHHTT--PPPP----

InterPro d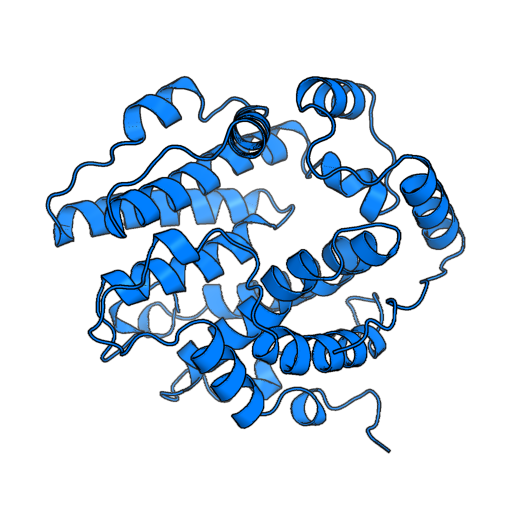omains:
  IPR010323 P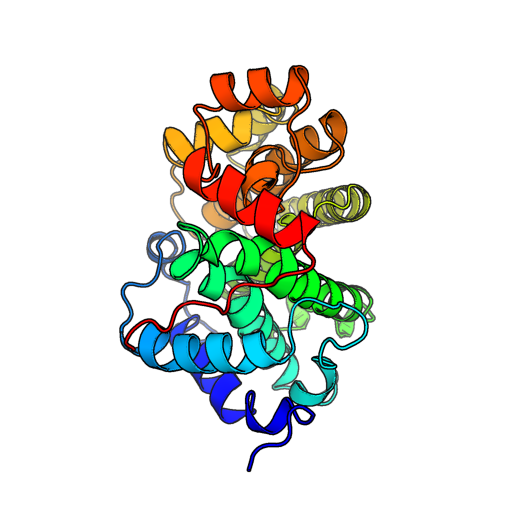rotein of unknown function DUF924 [PF06041] (83-267)
  IPR011990 Tetratricopeptide-like helical domain superfamily [G3DSA:1.25.40.10] (115-271)
  IPR011990 Tetratricopeptide-like helical domain superfamily [SSF48452] (82-265)

Foldseek 3Di:
DPPLADLCVLQALVLLVQLLCVLPVDFLEDFDPLVPLPDLPPDPSCVVSLQVSLQSLCVQPLDPVSRHDPVVRQPDLVDLCNLSSLLSLLCSLQVVCVSPQLAFLSVLCNLRPSLVNSLVSLVVQCPDDPCSHLLDVNSVPSHDPNSSLSSVLSSLVSLLSDLALVSLVVLLVSLVVVQVVLCVVPVDHLPCPVVCVVCLLPLLVLLCCVVVDHDDDDGSSNSSSSSSSNSSNSNNCCVVPSGNLQCCLSNLHDDDPVSVVSCVVSVSPSHYDPVSSVVSVVCVVVVHDDRNDNDDD